Protein AF-0000000078383235 (afdb_homodimer)

Solvent-accessible surface area (backbone atoms only — not comparable to full-atom values): 15778 Å² total; per-residue (Å²): 135,81,78,75,77,73,76,74,73,77,72,76,74,71,71,74,70,80,70,78,75,49,71,69,57,40,52,54,52,49,51,51,23,52,52,34,38,50,56,54,60,65,48,41,69,78,81,46,96,59,43,93,60,42,46,73,47,75,56,93,61,32,39,39,34,34,52,26,92,58,64,24,41,35,36,39,30,56,28,62,71,74,56,28,39,36,38,38,36,68,84,77,43,73,48,56,23,37,77,52,95,90,34,45,28,22,78,89,79,63,54,34,55,42,58,51,50,30,59,53,50,23,62,76,67,70,36,87,81,58,66,39,76,85,30,84,135,79,79,75,77,74,75,74,73,77,72,77,74,70,69,74,70,80,68,77,76,49,69,69,58,42,51,54,52,49,52,52,23,53,51,34,38,50,56,53,59,65,47,41,70,77,78,45,94,59,43,93,58,41,47,72,48,76,56,95,61,33,38,38,36,34,53,24,92,58,63,22,43,37,38,39,31,56,29,62,70,76,55,29,38,37,37,37,35,70,84,78,44,75,48,55,23,38,78,54,96,91,35,46,29,21,78,89,79,62,53,33,55,43,57,51,50,30,58,53,49,22,62,74,67,71,36,86,79,58,69,40,75,86,29,85

Structure (mmCIF, N/CA/C/O backbone):
data_AF-0000000078383235-model_v1
#
loop_
_entity.id
_entity.type
_entity.pdbx_description
1 polymer ferroxidase
#
loop_
_atom_site.group_PDB
_atom_site.id
_atom_site.type_symbol
_atom_site.label_atom_id
_atom_site.label_alt_id
_atom_site.label_comp_id
_atom_site.label_asym_id
_atom_site.label_entity_id
_atom_site.label_seq_id
_atom_site.pdbx_PDB_ins_code
_atom_site.Cartn_x
_atom_site.Cartn_y
_atom_site.Cartn_z
_atom_site.occupancy
_atom_site.B_iso_or_equiv
_atom_site.auth_seq_id
_atom_site.auth_comp_id
_atom_site.auth_asym_id
_atom_site.auth_atom_id
_atom_site.pdbx_PDB_model_num
ATOM 1 N N . LEU A 1 1 ? -58.406 -6.344 -45.156 1 25.88 1 LEU A N 1
ATOM 2 C CA . LEU A 1 1 ? -57.25 -7.18 -44.844 1 25.88 1 LEU A CA 1
ATOM 3 C C . LEU A 1 1 ? -56.219 -6.41 -44.031 1 25.88 1 LEU A C 1
ATOM 5 O O . LEU A 1 1 ? -55.562 -5.5 -44.531 1 25.88 1 LEU A O 1
ATOM 9 N N . VAL A 1 2 ? -56.688 -5.941 -42.812 1 26.56 2 VAL A N 1
ATOM 10 C CA . VAL A 1 2 ? -56.062 -5.016 -41.906 1 26.56 2 VAL A CA 1
ATOM 11 C C . VAL A 1 2 ? -54.781 -5.641 -41.344 1 26.56 2 VAL A C 1
ATOM 13 O O . VAL A 1 2 ? -54.781 -6.742 -40.781 1 26.56 2 VAL A O 1
ATOM 16 N N . ILE A 1 3 ? -53.656 -5.328 -42 1 26.31 3 ILE A N 1
ATOM 17 C CA . ILE A 1 3 ? -52.344 -5.828 -41.656 1 26.31 3 ILE A CA 1
ATOM 18 C C . ILE A 1 3 ? -52 -5.48 -40.219 1 26.31 3 ILE A C 1
ATOM 20 O O . ILE A 1 3 ? -52.031 -4.309 -39.844 1 26.31 3 ILE A O 1
ATOM 24 N N . GLU A 1 4 ? -52.406 -6.328 -39.219 1 27.95 4 GLU A N 1
ATOM 25 C CA . GLU A 1 4 ? -52.062 -6.168 -37.812 1 27.95 4 GLU A CA 1
ATOM 26 C C . GLU A 1 4 ? -50.562 -6.113 -37.594 1 27.95 4 GLU A C 1
ATOM 28 O O . GLU A 1 4 ? -49.844 -7.051 -37.969 1 27.95 4 GLU A O 1
ATOM 33 N N . ILE A 1 5 ? -50 -4.938 -37.812 1 30.17 5 ILE A N 1
ATOM 34 C CA . ILE A 1 5 ? -48.594 -4.734 -37.5 1 30.17 5 ILE A CA 1
ATOM 35 C C . ILE A 1 5 ? -48.312 -5.172 -36.062 1 30.17 5 ILE A C 1
ATOM 37 O O . ILE A 1 5 ? -48.875 -4.613 -35.125 1 30.17 5 ILE A O 1
ATOM 41 N N . SER A 1 6 ? -48.188 -6.523 -35.781 1 34.22 6 SER A N 1
ATOM 42 C CA . SER A 1 6 ? -47.812 -6.988 -34.469 1 34.22 6 SER A CA 1
ATOM 43 C C . SER A 1 6 ? -46.5 -6.359 -34 1 34.22 6 SER A C 1
ATOM 45 O O . SER A 1 6 ? -45.5 -6.441 -34.719 1 34.22 6 SER A O 1
ATOM 47 N N . PHE A 1 7 ? -46.562 -5.191 -33.344 1 30.53 7 PHE A N 1
ATOM 48 C CA . PHE A 1 7 ? -45.438 -4.613 -32.656 1 30.53 7 PHE A CA 1
ATOM 49 C C . PHE A 1 7 ? -44.688 -5.672 -31.844 1 30.53 7 PHE A C 1
ATOM 51 O O . PHE A 1 7 ? -45.281 -6.309 -30.969 1 30.53 7 PHE A O 1
ATOM 58 N N . ILE A 1 8 ? -43.781 -6.395 -32.438 1 32.91 8 ILE A N 1
ATOM 59 C CA . ILE A 1 8 ? -42.844 -7.254 -31.734 1 32.91 8 ILE A CA 1
ATOM 60 C C . ILE A 1 8 ? -42.344 -6.543 -30.484 1 32.91 8 ILE A C 1
ATOM 62 O O . ILE A 1 8 ? -41.875 -5.406 -30.562 1 32.91 8 ILE A O 1
ATOM 66 N N . GLY A 1 9 ? -42.938 -6.828 -29.391 1 30.28 9 GLY A N 1
ATOM 67 C CA . GLY A 1 9 ? -42.562 -6.434 -28.031 1 30.28 9 GLY A CA 1
ATOM 68 C C . GLY A 1 9 ? -41.062 -6.387 -27.828 1 30.28 9 GLY A C 1
ATOM 69 O O . GLY A 1 9 ? -40.344 -7.332 -28.172 1 30.28 9 GLY A O 1
ATOM 70 N N . PHE A 1 10 ? -40.469 -5.18 -27.859 1 30.55 10 PHE A N 1
ATOM 71 C CA . PHE A 1 10 ? -39.094 -4.887 -27.422 1 30.55 10 PHE A CA 1
ATOM 72 C C . PHE A 1 10 ? -38.75 -5.672 -26.172 1 30.55 10 PHE A C 1
ATOM 74 O O . PHE A 1 10 ? -39.5 -5.617 -25.172 1 30.55 10 PHE A O 1
ATOM 81 N N . GLY A 1 11 ? -38.25 -6.887 -26.328 1 30.17 11 GLY A N 1
ATOM 82 C CA . GLY A 1 11 ? -37.656 -7.641 -25.234 1 30.17 11 GLY A CA 1
ATOM 83 C C . GLY A 1 11 ? -36.906 -6.766 -24.25 1 30.17 11 GLY A C 1
ATOM 84 O O . GLY A 1 11 ? -36.25 -5.789 -24.641 1 30.17 11 GLY A O 1
ATOM 85 N N . SER A 1 12 ? -37.469 -6.633 -23.062 1 32.5 12 SER A N 1
ATOM 86 C CA . SER A 1 12 ? -36.906 -6.004 -21.859 1 32.5 12 SER A CA 1
ATOM 87 C C . SER A 1 12 ? -35.438 -6.332 -21.688 1 32.5 12 SER A C 1
ATOM 89 O O . SER A 1 12 ? -35.062 -7.504 -21.688 1 32.5 12 SER A O 1
ATOM 91 N N . ASN A 1 13 ? -34.625 -5.664 -22.422 1 34.72 13 ASN A N 1
ATOM 92 C CA . ASN A 1 13 ? -33.219 -5.656 -22 1 34.72 13 ASN A CA 1
ATOM 93 C C . ASN A 1 13 ? -33.094 -5.562 -20.484 1 34.72 13 ASN A C 1
ATOM 95 O O . ASN A 1 13 ? -33.469 -4.551 -19.891 1 34.72 13 ASN A O 1
ATOM 99 N N . SER A 1 14 ? -33.531 -6.594 -19.75 1 34.34 14 SER A N 1
ATOM 100 C CA . SER A 1 14 ? -33.156 -6.629 -18.328 1 34.34 14 SER A CA 1
ATOM 101 C C . SER A 1 14 ? -31.734 -6.125 -18.109 1 34.34 14 SER A C 1
ATOM 103 O O . SER A 1 14 ? -30.797 -6.648 -18.688 1 34.34 14 SER A O 1
ATOM 105 N N . CYS A 1 15 ? -31.5 -4.883 -18.125 1 36.41 15 CYS A N 1
ATOM 106 C CA . CYS A 1 15 ? -30.25 -4.363 -17.578 1 36.41 15 CYS A CA 1
ATOM 107 C C . CYS A 1 15 ? -29.828 -5.172 -16.359 1 36.41 15 CYS A C 1
ATOM 109 O O . CYS A 1 15 ? -30.516 -5.207 -15.352 1 36.41 15 CYS A O 1
ATOM 111 N N . ALA A 1 16 ? -29.375 -6.387 -16.484 1 36.97 16 ALA A N 1
ATOM 112 C CA . ALA A 1 16 ? -28.719 -7.098 -15.383 1 36.97 16 ALA A CA 1
ATOM 113 C C . ALA A 1 16 ? -28.125 -6.117 -14.383 1 36.97 16 ALA A C 1
ATOM 115 O O . ALA A 1 16 ? -27.266 -5.309 -14.727 1 36.97 16 ALA A O 1
ATOM 116 N N . SER A 1 17 ? -28.781 -5.516 -13.547 1 40.09 17 SER A N 1
ATOM 117 C CA . SER A 1 17 ? -28.359 -4.699 -12.414 1 40.09 17 SER A CA 1
ATOM 118 C C . SER A 1 17 ? -27.062 -5.238 -11.797 1 40.09 17 SER A C 1
ATOM 120 O O . SER A 1 17 ? -27.047 -6.367 -11.297 1 40.09 17 SER A O 1
ATOM 122 N N . THR A 1 18 ? -25.906 -5.324 -12.383 1 48.25 18 THR A N 1
ATOM 123 C CA . THR A 1 18 ? -24.656 -5.645 -11.695 1 48.25 18 THR A CA 1
ATOM 124 C C . THR A 1 18 ? -24.719 -5.184 -10.242 1 48.25 18 THR A C 1
ATOM 126 O O . THR A 1 18 ? -24.734 -3.984 -9.961 1 48.25 18 THR A O 1
ATOM 129 N N . SER A 1 19 ? -25.578 -5.684 -9.492 1 54.91 19 SER A N 1
ATOM 130 C CA . SER A 1 19 ? -25.828 -5.449 -8.078 1 54.91 19 SER A CA 1
ATOM 131 C C . SER A 1 19 ? -24.516 -5.203 -7.328 1 54.91 19 SER A C 1
ATOM 133 O O . SER A 1 19 ? -23.562 -5.961 -7.477 1 54.91 19 SER A O 1
ATOM 135 N N . LEU A 1 20 ? -24.156 -3.977 -7.02 1 72.31 20 LEU A N 1
ATOM 136 C CA . LEU A 1 20 ? -23.062 -3.59 -6.133 1 72.31 20 LEU A CA 1
ATOM 137 C C . LEU A 1 20 ? -23.047 -4.449 -4.871 1 72.31 20 LEU A C 1
ATOM 139 O O . LEU A 1 20 ? -24.109 -4.664 -4.258 1 72.31 20 LEU A O 1
ATOM 143 N N . VAL A 1 21 ? -22.062 -5.328 -4.699 1 88 21 VAL A N 1
ATOM 144 C CA . VAL A 1 21 ? -21.844 -6.156 -3.518 1 88 21 VAL A CA 1
ATOM 145 C C . VAL A 1 21 ? -22.016 -5.312 -2.258 1 88 21 VAL A C 1
ATOM 147 O O . VAL A 1 21 ? -21.562 -4.164 -2.205 1 88 21 VAL A O 1
ATOM 150 N N . SER A 1 22 ? -22.766 -5.84 -1.306 1 94.25 22 SER A N 1
ATOM 151 C CA . SER A 1 22 ? -22.906 -5.145 -0.03 1 94.25 22 SER A CA 1
ATOM 152 C C . SER A 1 22 ? -21.562 -4.996 0.671 1 94.25 22 SER A C 1
ATOM 154 O O . SER A 1 22 ? -20.625 -5.738 0.385 1 94.25 22 SER A O 1
ATOM 156 N N . GLU A 1 23 ? -21.5 -4.008 1.562 1 95.12 23 GLU A N 1
ATOM 157 C CA . GLU A 1 23 ? -20.266 -3.822 2.328 1 95.12 23 GLU A CA 1
ATOM 158 C C . GLU A 1 23 ? -19.922 -5.074 3.127 1 95.12 23 GLU A C 1
ATOM 160 O O . GLU A 1 23 ? -18.75 -5.453 3.223 1 95.12 23 GLU A O 1
ATOM 165 N N . ALA A 1 24 ? -20.922 -5.688 3.74 1 95.38 24 ALA A N 1
ATOM 166 C CA . ALA A 1 24 ? -20.703 -6.887 4.543 1 95.38 24 ALA A CA 1
ATOM 167 C C . ALA A 1 24 ? -20.141 -8.023 3.688 1 95.38 24 ALA A C 1
ATOM 169 O O . ALA A 1 24 ? -19.203 -8.703 4.098 1 95.38 24 ALA A O 1
ATOM 170 N N . GLU A 1 25 ? -20.719 -8.25 2.578 1 96.5 25 GLU A N 1
ATOM 171 C CA . GLU A 1 25 ? -20.234 -9.281 1.666 1 96.5 25 GLU A CA 1
ATOM 172 C C . GLU A 1 25 ? -18.844 -8.961 1.163 1 96.5 25 GLU A C 1
ATOM 174 O O . GLU A 1 25 ? -17.969 -9.836 1.115 1 96.5 25 GLU A O 1
ATOM 179 N N . TYR A 1 26 ? -18.656 -7.723 0.784 1 97.75 26 TYR A N 1
ATOM 180 C CA . TYR A 1 26 ? -17.344 -7.266 0.374 1 97.75 26 TYR A CA 1
ATOM 181 C C . TYR A 1 26 ? -16.297 -7.57 1.448 1 97.75 26 TYR A C 1
ATOM 183 O O . TYR A 1 26 ? -15.25 -8.148 1.161 1 97.75 26 TYR A O 1
ATOM 191 N N . GLU A 1 27 ? -16.578 -7.156 2.619 1 97.44 27 GLU A N 1
ATOM 192 C CA . GLU A 1 27 ? -15.648 -7.34 3.725 1 97.44 27 GLU A CA 1
ATOM 193 C C . GLU A 1 27 ? -15.289 -8.812 3.908 1 97.44 27 GLU A C 1
ATOM 195 O O . GLU A 1 27 ? -14.117 -9.156 4.082 1 97.44 27 GLU A O 1
ATOM 200 N N . LYS A 1 28 ? -16.297 -9.617 3.881 1 98 28 LYS A N 1
ATOM 201 C CA . LYS A 1 28 ? -16.078 -11.055 4.039 1 98 28 LYS A CA 1
ATOM 202 C C . LYS A 1 28 ? -15.148 -11.594 2.949 1 98 28 LYS A C 1
ATOM 204 O O . LYS A 1 28 ? -14.156 -12.258 3.242 1 98 28 LYS A O 1
ATOM 209 N N . ARG A 1 29 ? -15.398 -11.281 1.703 1 98.25 29 ARG A N 1
ATOM 210 C CA . ARG A 1 29 ? -14.641 -11.789 0.565 1 98.25 29 ARG A CA 1
ATOM 211 C C . ARG A 1 29 ? -13.227 -11.203 0.548 1 98.25 29 ARG A C 1
ATOM 213 O O . ARG A 1 29 ? -12.266 -11.914 0.256 1 98.25 29 ARG A O 1
ATOM 220 N N . ALA A 1 30 ? -13.117 -9.93 0.833 1 98.56 30 ALA A N 1
ATOM 221 C CA . ALA A 1 30 ? -11.805 -9.289 0.873 1 98.56 30 ALA A CA 1
ATOM 222 C C . ALA A 1 30 ? -10.914 -9.922 1.935 1 98.56 30 ALA A C 1
ATOM 224 O O . ALA A 1 30 ? -9.758 -10.266 1.663 1 98.56 30 ALA A O 1
ATOM 225 N N . ASN A 1 31 ? -11.477 -10.117 3.127 1 98.5 31 ASN A N 1
ATOM 226 C CA . ASN A 1 31 ? -10.711 -10.719 4.211 1 98.5 31 ASN A CA 1
ATOM 227 C C . ASN A 1 31 ? -10.281 -12.148 3.873 1 98.5 31 ASN A C 1
ATOM 229 O O . ASN A 1 31 ? -9.141 -12.531 4.129 1 98.5 31 ASN A O 1
ATOM 233 N N . GLU A 1 32 ? -11.172 -12.844 3.334 1 98.69 32 GLU A N 1
ATOM 234 C CA . GLU A 1 32 ? -10.859 -14.219 2.936 1 98.69 32 GLU A CA 1
ATOM 235 C C . GLU A 1 32 ? -9.75 -14.242 1.89 1 98.69 32 GLU A C 1
ATOM 237 O O . GLU A 1 32 ? -8.805 -15.031 2.002 1 98.69 32 GLU A O 1
ATOM 242 N N . SER A 1 33 ? -9.852 -13.406 0.915 1 98.81 33 SER A N 1
ATOM 243 C CA . SER A 1 33 ? -8.867 -13.352 -0.164 1 98.81 33 SER A CA 1
ATOM 244 C C . SER A 1 33 ? -7.492 -12.953 0.36 1 98.81 33 SER A C 1
ATOM 246 O O . SER A 1 33 ? -6.492 -13.586 0.022 1 98.81 33 SER A O 1
ATOM 248 N N . LEU A 1 34 ? -7.449 -11.953 1.147 1 98.88 34 LEU A N 1
ATOM 249 C CA . LEU A 1 34 ? -6.176 -11.477 1.672 1 98.88 34 LEU A CA 1
ATOM 250 C C . LEU A 1 34 ? -5.535 -12.523 2.578 1 98.88 34 LEU A C 1
ATOM 252 O O . LEU A 1 34 ? -4.32 -12.727 2.539 1 98.88 34 LEU A O 1
ATOM 256 N N 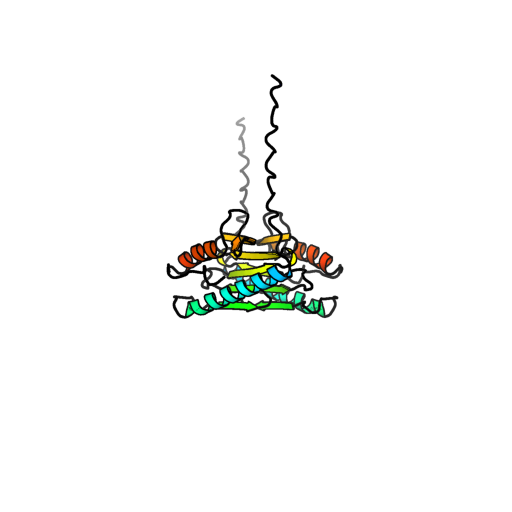. SER A 1 35 ? -6.359 -13.164 3.365 1 98.81 35 SER A N 1
ATOM 257 C CA . SER A 1 35 ? -5.852 -14.234 4.215 1 98.81 35 SER A CA 1
ATOM 258 C C . SER A 1 35 ? -5.262 -15.367 3.383 1 98.81 35 SER A C 1
ATOM 260 O O . SER A 1 35 ? -4.145 -15.828 3.646 1 98.81 35 SER A O 1
ATOM 262 N N . ASN A 1 36 ? -5.984 -15.75 2.396 1 98.88 36 ASN A N 1
ATOM 263 C CA . ASN A 1 36 ? -5.516 -16.828 1.521 1 98.88 36 ASN A CA 1
ATOM 264 C C . ASN A 1 36 ? -4.223 -16.438 0.805 1 98.88 36 ASN A C 1
ATOM 266 O O . ASN A 1 36 ? -3.289 -17.234 0.724 1 98.88 36 ASN A O 1
ATOM 270 N N . LEU A 1 37 ? -4.176 -15.266 0.312 1 98.94 37 LEU A N 1
ATOM 271 C CA . LEU A 1 37 ? -2.994 -14.758 -0.376 1 98.94 37 LEU A CA 1
ATOM 272 C C . LEU A 1 37 ? -1.784 -14.75 0.552 1 98.94 37 LEU A C 1
ATOM 274 O O . LEU A 1 37 ? -0.705 -15.211 0.174 1 98.94 37 LEU A O 1
ATOM 278 N N . SER A 1 38 ? -1.968 -14.227 1.736 1 98.88 38 SER A N 1
ATOM 279 C CA . SER A 1 38 ? -0.872 -14.141 2.695 1 98.88 38 SER A CA 1
ATOM 280 C C . SER A 1 38 ? -0.345 -15.531 3.053 1 98.88 38 SER A C 1
ATOM 282 O O . SER A 1 38 ? 0.868 -15.734 3.131 1 98.88 38 SER A O 1
ATOM 284 N N . GLU A 1 39 ? -1.22 -16.422 3.295 1 98.81 39 GLU A N 1
ATOM 285 C CA . GLU A 1 39 ? -0.835 -17.797 3.629 1 98.81 39 GLU A CA 1
ATOM 286 C C . GLU A 1 39 ? -0.037 -18.438 2.498 1 98.81 39 GLU A C 1
ATOM 288 O O . GLU A 1 39 ? 0.965 -19.109 2.742 1 98.81 39 GLU A O 1
ATOM 293 N N . TYR A 1 40 ? -0.49 -18.203 1.32 1 98.94 40 TYR A N 1
ATOM 294 C CA . TYR A 1 40 ? 0.21 -18.766 0.168 1 98.94 40 TYR A CA 1
ATOM 295 C C . TYR A 1 40 ? 1.609 -18.172 0.043 1 98.94 40 TYR A C 1
ATOM 297 O O . TYR A 1 40 ? 2.586 -18.906 -0.126 1 98.94 40 TYR A O 1
ATOM 305 N N . LEU A 1 41 ? 1.736 -16.906 0.12 1 98.88 41 LEU A N 1
ATOM 306 C CA . LEU A 1 41 ? 3.021 -16.219 0.036 1 98.88 41 LEU A CA 1
ATOM 307 C C . LEU A 1 41 ? 3.969 -16.703 1.129 1 98.88 41 LEU A C 1
ATOM 309 O O . LEU A 1 41 ? 5.172 -16.844 0.898 1 98.88 41 LEU A O 1
ATOM 313 N N . ASP A 1 42 ? 3.441 -17.016 2.246 1 98.62 42 ASP A N 1
ATOM 314 C CA . ASP A 1 42 ? 4.238 -17.453 3.385 1 98.62 42 ASP A CA 1
ATOM 315 C C . ASP A 1 42 ? 4.91 -18.797 3.094 1 98.62 42 ASP A C 1
ATOM 317 O O . ASP A 1 42 ? 5.867 -19.172 3.771 1 98.62 42 ASP A O 1
ATOM 321 N N . THR A 1 43 ? 4.406 -19.531 2.166 1 98.69 43 THR A N 1
ATOM 322 C CA . THR A 1 43 ? 4.973 -20.844 1.867 1 98.69 43 THR A CA 1
ATOM 323 C C . THR A 1 43 ? 6.176 -20.719 0.938 1 98.69 43 THR A C 1
ATOM 325 O O . THR A 1 43 ? 6.945 -21.672 0.779 1 98.69 43 THR A O 1
ATOM 328 N N . PHE A 1 44 ? 6.344 -19.594 0.315 1 98.69 44 PHE A N 1
ATOM 329 C CA . PHE A 1 44 ? 7.301 -19.438 -0.772 1 98.69 44 PHE A CA 1
ATOM 330 C C . PHE A 1 44 ? 8.703 -19.828 -0.324 1 98.69 44 PHE A C 1
ATOM 332 O O . PHE A 1 44 ? 9.383 -20.594 -0.999 1 98.69 44 PHE A O 1
ATOM 339 N N . PRO A 1 45 ? 9.188 -19.391 0.84 1 98.19 45 PRO A N 1
ATOM 340 C CA . PRO A 1 45 ? 10.555 -19.734 1.244 1 98.19 45 PRO A CA 1
ATOM 341 C C . PRO A 1 45 ? 10.773 -21.234 1.389 1 98.19 45 PRO A C 1
ATOM 343 O O . PRO A 1 45 ? 11.914 -21.703 1.411 1 98.19 45 PRO A O 1
ATOM 346 N N . GLU A 1 46 ? 9.742 -21.969 1.505 1 98.12 46 GLU A N 1
ATOM 347 C CA . GLU A 1 46 ? 9.836 -23.406 1.722 1 98.12 46 GLU A CA 1
ATOM 348 C C . GLU A 1 46 ? 10.156 -24.141 0.421 1 98.12 46 GLU A C 1
ATOM 350 O O . GLU A 1 46 ? 10.68 -25.266 0.442 1 98.12 46 GLU A O 1
ATOM 355 N N . TRP A 1 47 ? 9.82 -23.562 -0.718 1 98.19 47 TRP A N 1
ATOM 356 C CA . TRP A 1 47 ? 9.945 -24.359 -1.933 1 98.19 47 TRP A CA 1
ATOM 357 C C . TRP A 1 47 ? 10.445 -23.5 -3.094 1 98.19 47 TRP A C 1
ATOM 359 O O . TRP A 1 47 ? 10.578 -24 -4.219 1 98.19 47 TRP A O 1
ATOM 369 N N . LEU A 1 48 ? 10.727 -22.203 -2.926 1 98.06 48 LEU A N 1
ATOM 370 C CA . LEU A 1 48 ? 11.289 -21.312 -3.93 1 98.06 48 LEU A CA 1
ATOM 371 C C . LEU A 1 48 ? 12.602 -20.703 -3.441 1 98.06 48 LEU A C 1
ATOM 373 O O . LEU A 1 48 ? 12.859 -20.672 -2.238 1 98.06 48 LEU A O 1
ATOM 377 N N . PRO A 1 49 ? 13.438 -20.281 -4.387 1 95.94 49 PRO A N 1
ATOM 378 C CA . PRO A 1 49 ? 14.695 -19.625 -4.012 1 95.94 49 PRO A CA 1
ATOM 379 C C . PRO A 1 49 ? 14.492 -18.172 -3.584 1 95.94 49 PRO A C 1
ATOM 381 O O . PRO A 1 49 ? 14.891 -17.25 -4.301 1 95.94 49 PRO A O 1
ATOM 384 N N . CYS A 1 50 ? 13.953 -17.969 -2.449 1 96.62 50 CYS A N 1
ATOM 385 C CA . CYS A 1 50 ? 13.688 -16.625 -1.952 1 96.62 50 CYS A CA 1
ATOM 386 C C . CYS A 1 50 ? 14.953 -15.984 -1.396 1 96.62 50 CYS A C 1
ATOM 388 O O . CYS A 1 50 ? 15.82 -16.672 -0.861 1 96.62 50 CYS A O 1
ATOM 390 N N . ASP A 1 51 ? 14.977 -14.734 -1.604 1 95.19 51 ASP A N 1
ATOM 391 C CA . ASP A 1 51 ? 16.031 -13.953 -0.984 1 95.19 51 ASP A CA 1
ATOM 392 C C . ASP A 1 51 ? 15.953 -14.016 0.539 1 95.19 51 ASP A C 1
ATOM 394 O O . ASP A 1 51 ? 14.883 -14.281 1.095 1 95.19 51 ASP A O 1
ATOM 398 N N . ASN A 1 52 ? 17.125 -13.758 1.166 1 95.62 52 ASN A N 1
ATOM 399 C CA . ASN A 1 52 ? 17.156 -13.781 2.625 1 95.62 52 ASN A CA 1
ATOM 400 C C . ASN A 1 52 ? 16.25 -12.703 3.217 1 95.62 52 ASN A C 1
ATOM 402 O O . ASN A 1 52 ? 15.758 -12.844 4.34 1 95.62 52 ASN A O 1
ATOM 406 N N . GLU A 1 53 ? 15.938 -11.68 2.387 1 95.94 53 GLU A N 1
ATOM 407 C CA . GLU A 1 53 ? 15.141 -10.562 2.887 1 95.94 53 GLU A CA 1
ATOM 408 C C . GLU A 1 53 ? 13.664 -10.742 2.551 1 95.94 53 GLU A C 1
ATOM 410 O O . GLU A 1 53 ? 12.828 -9.922 2.941 1 95.94 53 GLU A O 1
ATOM 415 N N . PHE A 1 54 ? 13.414 -11.844 1.861 1 98.19 54 PHE A N 1
ATOM 416 C CA . PHE A 1 54 ? 12.008 -12.102 1.571 1 98.19 54 PHE A CA 1
ATOM 417 C C . PHE A 1 54 ? 11.195 -12.172 2.859 1 98.19 54 PHE A C 1
ATOM 419 O O . PHE A 1 54 ? 11.586 -12.867 3.805 1 98.19 54 PHE A O 1
ATOM 426 N N . ASP A 1 55 ? 10.125 -11.422 2.9 1 98.19 55 ASP A N 1
ATOM 427 C CA . ASP A 1 55 ? 9.289 -11.383 4.098 1 98.19 55 ASP A CA 1
ATOM 428 C C . ASP A 1 55 ? 7.871 -10.938 3.76 1 98.19 55 ASP A C 1
ATOM 430 O O . ASP A 1 55 ? 7.672 -10.047 2.93 1 98.19 55 ASP A O 1
ATOM 434 N N . VAL A 1 56 ? 6.922 -11.633 4.352 1 98.56 56 VAL A N 1
ATOM 435 C CA . VAL A 1 56 ? 5.512 -11.32 4.148 1 98.56 56 VAL A CA 1
ATOM 436 C C . VAL A 1 56 ? 4.852 -11 5.488 1 98.56 56 VAL A C 1
ATOM 438 O O . VAL A 1 56 ? 5.102 -11.68 6.488 1 98.56 56 VAL A O 1
ATOM 441 N N . SER A 1 57 ? 4.07 -9.953 5.516 1 98.31 57 SER A N 1
ATOM 442 C CA . SER A 1 57 ? 3.27 -9.617 6.691 1 98.31 57 SER A CA 1
ATOM 443 C C . SER A 1 57 ? 1.826 -9.305 6.305 1 98.31 57 SER A C 1
ATOM 445 O O . SER A 1 57 ? 1.567 -8.773 5.223 1 98.31 57 SER A O 1
ATOM 447 N N . TYR A 1 58 ? 0.934 -9.797 7.152 1 98.5 58 TYR A N 1
ATOM 448 C CA . TYR A 1 58 ? -0.48 -9.477 7 1 98.5 58 TYR A CA 1
ATOM 449 C C . TYR A 1 58 ? -1.062 -8.945 8.305 1 98.5 58 TYR A C 1
ATOM 451 O O . TYR A 1 58 ? -1.11 -9.656 9.305 1 98.5 58 TYR A O 1
ATOM 459 N N . SER A 1 59 ? -1.438 -7.727 8.297 1 97.06 59 SER A N 1
ATOM 460 C CA . SER A 1 59 ? -2.07 -7.078 9.438 1 97.06 59 SER A CA 1
ATOM 461 C C . SER A 1 59 ? -2.918 -5.887 9 1 97.06 59 SER A C 1
ATOM 463 O O . SER A 1 59 ? -2.645 -5.27 7.969 1 97.06 59 SER A O 1
ATOM 465 N N . MET A 1 60 ? -4.059 -5.629 9.625 1 93.31 60 MET A N 1
ATOM 466 C CA . MET A 1 60 ? -4.891 -4.449 9.414 1 93.31 60 MET A CA 1
ATOM 467 C C . MET A 1 60 ? -5.461 -4.43 8 1 93.31 60 MET A C 1
ATOM 469 O O . MET A 1 60 ? -5.586 -3.365 7.395 1 93.31 60 MET A O 1
ATOM 473 N N . GLY A 1 61 ? -5.625 -5.602 7.457 1 97.12 61 GLY A N 1
ATOM 474 C CA . GLY A 1 61 ? -6.176 -5.676 6.113 1 97.12 61 GLY A CA 1
ATOM 475 C C . GLY A 1 61 ? -5.16 -5.355 5.031 1 97.12 61 GLY A C 1
ATOM 476 O O . GLY A 1 61 ? -5.531 -5.02 3.906 1 97.12 61 GLY A O 1
ATOM 477 N N . VAL A 1 62 ? -3.912 -5.402 5.344 1 98.75 62 VAL A N 1
ATOM 478 C CA . VAL A 1 62 ? -2.844 -5.055 4.414 1 98.75 62 VAL A CA 1
ATOM 479 C C . VAL A 1 62 ? -1.818 -6.184 4.359 1 98.75 62 VAL A C 1
ATOM 481 O O . VAL A 1 62 ? -1.308 -6.617 5.395 1 98.75 62 VAL A O 1
ATOM 484 N N . ILE A 1 63 ? -1.554 -6.691 3.141 1 98.94 63 ILE A N 1
ATOM 485 C CA . ILE A 1 63 ? -0.429 -7.59 2.904 1 98.94 63 ILE A CA 1
ATOM 486 C C . ILE A 1 63 ? 0.777 -6.789 2.416 1 98.94 63 ILE A C 1
ATOM 488 O O . ILE A 1 63 ? 0.651 -5.941 1.529 1 98.94 63 ILE A O 1
ATOM 492 N N . THR A 1 64 ? 1.882 -6.961 3.051 1 98.88 64 THR A N 1
ATOM 493 C CA . THR A 1 64 ? 3.164 -6.457 2.574 1 98.88 64 THR A CA 1
ATOM 494 C C . THR A 1 64 ? 4.121 -7.605 2.271 1 98.88 64 THR A C 1
ATOM 496 O O . THR A 1 64 ? 4.332 -8.484 3.113 1 98.88 64 THR A O 1
ATOM 499 N N . ALA A 1 65 ? 4.648 -7.621 1.065 1 98.81 65 ALA A N 1
ATOM 500 C CA . ALA A 1 65 ? 5.633 -8.633 0.686 1 98.81 65 ALA A CA 1
ATOM 501 C C . ALA A 1 65 ? 6.914 -7.984 0.165 1 98.81 65 ALA A C 1
ATOM 503 O O . ALA A 1 65 ? 6.918 -7.387 -0.914 1 98.81 65 ALA A O 1
ATOM 504 N N . ASN A 1 66 ? 7.945 -8.039 0.972 1 98.56 66 ASN A N 1
ATOM 505 C CA . ASN A 1 66 ? 9.281 -7.684 0.507 1 98.56 66 ASN A CA 1
ATOM 506 C C . ASN A 1 66 ? 9.938 -8.828 -0.261 1 98.56 66 ASN A C 1
ATOM 508 O O . ASN A 1 66 ? 10.211 -9.891 0.31 1 98.56 66 ASN A O 1
ATOM 512 N N . ILE A 1 67 ? 10.203 -8.617 -1.528 1 98.12 67 ILE A N 1
ATOM 513 C CA . ILE A 1 67 ? 10.727 -9.672 -2.387 1 98.12 67 ILE A CA 1
ATOM 514 C C . ILE A 1 67 ? 12.227 -9.82 -2.154 1 98.12 67 ILE A C 1
ATOM 516 O O . ILE A 1 67 ? 12.797 -10.891 -2.383 1 98.12 67 ILE A O 1
ATOM 520 N N . GLY A 1 68 ? 12.883 -8.773 -1.715 1 96 68 GLY A N 1
ATOM 521 C CA . GLY A 1 68 ? 14.305 -8.797 -1.416 1 96 68 GLY A CA 1
ATOM 522 C C . GLY A 1 68 ? 15.172 -8.367 -2.586 1 96 68 GLY A C 1
ATOM 523 O O . GLY A 1 68 ? 14.68 -8.211 -3.705 1 96 68 GLY A O 1
ATOM 524 N N . HIS A 1 69 ? 16.438 -8.039 -2.229 1 91.19 69 HIS A N 1
ATOM 525 C CA . HIS A 1 69 ? 17.484 -7.703 -3.188 1 91.19 69 HIS A CA 1
ATOM 526 C C . HIS A 1 69 ? 17.062 -6.535 -4.074 1 91.19 69 HIS A C 1
ATOM 528 O O . HIS A 1 69 ? 17.281 -6.559 -5.285 1 91.19 69 HIS A O 1
ATOM 534 N N . GLY A 1 70 ? 16.359 -5.652 -3.492 1 91.44 70 GLY A N 1
ATOM 535 C CA . GLY A 1 70 ? 16.031 -4.441 -4.227 1 91.44 70 GLY A CA 1
ATOM 536 C C . GLY A 1 70 ? 14.953 -4.652 -5.27 1 91.44 70 GLY A C 1
ATOM 537 O O . GLY A 1 70 ? 14.734 -3.793 -6.125 1 91.44 70 GLY A O 1
ATOM 538 N N . LYS A 1 71 ? 14.258 -5.789 -5.199 1 96.25 71 LYS A N 1
ATOM 539 C CA . LYS A 1 71 ? 13.227 -6.098 -6.188 1 96.25 71 LYS A CA 1
ATOM 540 C C . LYS A 1 71 ? 11.914 -5.395 -5.848 1 96.25 71 LYS A C 1
ATOM 542 O O . LYS A 1 71 ? 11 -5.355 -6.668 1 96.25 71 LYS A O 1
ATOM 547 N N . GLY A 1 72 ? 11.875 -4.891 -4.707 1 97.44 72 GLY A N 1
ATOM 548 C CA . GLY A 1 72 ? 10.742 -4.043 -4.367 1 97.44 72 GLY A CA 1
ATOM 549 C C . GLY A 1 72 ? 9.781 -4.691 -3.391 1 97.44 72 GLY A C 1
ATOM 550 O O . GLY A 1 72 ? 10.062 -5.77 -2.863 1 97.44 72 GLY A O 1
ATOM 551 N N . ILE A 1 73 ? 8.75 -3.895 -3.037 1 98.75 73 ILE A N 1
ATOM 552 C CA . ILE A 1 73 ? 7.742 -4.301 -2.059 1 98.75 73 ILE A CA 1
ATOM 553 C C . ILE A 1 73 ? 6.363 -4.316 -2.711 1 98.75 73 ILE A C 1
ATOM 555 O O . ILE A 1 73 ? 5.961 -3.346 -3.355 1 98.75 73 ILE A O 1
ATOM 559 N N . TYR A 1 74 ? 5.703 -5.5 -2.656 1 98.88 74 TYR A N 1
ATOM 560 C CA . TYR A 1 74 ? 4.289 -5.582 -3.004 1 98.88 74 TYR A CA 1
ATOM 561 C C . TYR A 1 74 ? 3.414 -5.203 -1.815 1 98.88 74 TYR A C 1
ATOM 563 O O . TYR A 1 74 ? 3.695 -5.594 -0.68 1 98.88 74 TYR A O 1
ATOM 571 N N . VAL A 1 75 ? 2.381 -4.422 -2.094 1 98.94 75 VAL A N 1
ATOM 572 C CA . VAL A 1 75 ? 1.349 -4.152 -1.099 1 98.94 75 VAL A CA 1
ATOM 573 C C . VAL A 1 75 ? -0.024 -4.492 -1.674 1 98.94 75 VAL A C 1
ATOM 575 O O . VAL A 1 75 ? -0.328 -4.148 -2.818 1 98.94 75 VAL A O 1
ATOM 578 N N . ILE A 1 76 ? -0.819 -5.25 -1.003 1 98.94 76 ILE A N 1
ATOM 579 C CA . ILE A 1 76 ? -2.211 -5.547 -1.318 1 98.94 76 ILE A CA 1
ATOM 580 C C . ILE A 1 76 ? -3.092 -5.246 -0.107 1 98.94 76 ILE A C 1
ATOM 582 O O . ILE A 1 76 ? -2.822 -5.727 0.998 1 98.94 76 ILE A O 1
ATOM 586 N N . ASN A 1 77 ? -4.109 -4.449 -0.309 1 98.88 77 ASN A N 1
ATOM 587 C CA . ASN A 1 77 ? -4.887 -4.066 0.865 1 98.88 77 ASN A CA 1
ATOM 588 C C . ASN A 1 77 ? -6.355 -3.842 0.517 1 98.88 77 ASN A C 1
ATOM 590 O O . ASN A 1 77 ? -6.691 -3.602 -0.644 1 98.88 77 ASN A O 1
ATOM 594 N N . LYS A 1 78 ? -7.156 -4.059 1.479 1 98.5 78 LYS A N 1
ATOM 595 C CA . LYS A 1 78 ? -8.57 -3.744 1.285 1 98.5 78 LYS A CA 1
ATOM 596 C C . LYS A 1 78 ? -8.828 -2.248 1.437 1 98.5 78 LYS A C 1
ATOM 598 O O . LYS A 1 78 ? -8.211 -1.59 2.277 1 98.5 78 LYS A O 1
ATOM 603 N N . GLN A 1 79 ? -9.719 -1.736 0.6 1 98.12 79 GLN A N 1
ATOM 604 C CA . GLN A 1 79 ? -10.203 -0.364 0.687 1 98.12 79 GLN A CA 1
ATOM 605 C C . GLN A 1 79 ? -11.727 -0.328 0.78 1 98.12 79 GLN A C 1
ATOM 607 O O . GLN A 1 79 ? -12.414 -0.207 -0.236 1 98.12 79 GLN A O 1
ATOM 612 N N . THR A 1 80 ? -12.188 -0.328 1.999 1 97.31 80 THR A N 1
ATOM 613 C CA . THR A 1 80 ? -13.602 -0.504 2.309 1 97.31 80 THR A CA 1
ATOM 614 C C . THR A 1 80 ? -14.43 0.626 1.707 1 97.31 80 THR A C 1
ATOM 616 O O . THR A 1 80 ? -15.5 0.387 1.147 1 97.31 80 THR A O 1
ATOM 619 N N . PRO A 1 81 ? -14.023 1.903 1.753 1 96.62 81 PRO A N 1
ATOM 620 C CA . PRO A 1 81 ? -14.891 2.959 1.226 1 96.62 81 PRO A CA 1
ATOM 621 C C . PRO A 1 81 ? -15.273 2.734 -0.235 1 96.62 81 PRO A C 1
ATOM 623 O O . PRO A 1 81 ? -16.359 3.127 -0.659 1 96.62 81 PRO A O 1
ATOM 626 N N . ASN A 1 82 ? -14.352 2.076 -0.963 1 96 82 ASN A N 1
ATOM 627 C CA . ASN A 1 82 ? -14.594 1.845 -2.383 1 96 82 ASN A CA 1
ATOM 628 C C . ASN A 1 82 ? -14.977 0.393 -2.658 1 96 82 ASN A C 1
ATOM 630 O O . ASN A 1 82 ? -15.203 0.013 -3.809 1 96 82 ASN A O 1
ATOM 634 N N . ARG A 1 83 ? -15 -0.361 -1.599 1 97.44 83 ARG A N 1
ATOM 635 C CA . ARG A 1 83 ? -15.227 -1.799 -1.7 1 97.44 83 ARG A CA 1
ATOM 636 C C . ARG A 1 83 ? -14.289 -2.432 -2.723 1 97.44 83 ARG A C 1
ATOM 638 O O . ARG A 1 83 ? -14.727 -3.205 -3.578 1 97.44 83 ARG A O 1
ATOM 645 N N . GLN A 1 84 ? -13.055 -2.117 -2.617 1 98.5 84 GLN A N 1
ATOM 646 C CA . GLN A 1 84 ? -12.039 -2.582 -3.559 1 98.5 84 GLN A CA 1
ATOM 647 C C . GLN A 1 84 ? -10.844 -3.188 -2.826 1 98.5 84 GLN A C 1
ATOM 649 O O . GLN A 1 84 ? -10.672 -2.973 -1.625 1 98.5 84 GLN A O 1
ATOM 654 N N . ILE A 1 85 ? -10.086 -3.955 -3.607 1 98.88 85 ILE A N 1
ATOM 655 C CA . ILE A 1 85 ? -8.719 -4.324 -3.246 1 98.88 85 ILE A CA 1
ATOM 656 C C . ILE A 1 85 ? -7.73 -3.545 -4.109 1 98.88 85 ILE A C 1
ATOM 658 O O . ILE A 1 85 ? -7.934 -3.395 -5.316 1 98.88 85 ILE A O 1
ATOM 662 N N . TRP A 1 86 ? -6.766 -3.01 -3.42 1 98.94 86 TRP A N 1
ATOM 663 C CA . TRP A 1 86 ? -5.738 -2.252 -4.121 1 98.94 86 TRP A CA 1
ATOM 664 C C . TRP A 1 86 ? -4.41 -3.008 -4.125 1 98.94 86 TRP A C 1
ATOM 666 O O . TRP A 1 86 ? -4.105 -3.742 -3.184 1 98.94 86 TRP A O 1
ATOM 676 N N . LEU A 1 87 ? -3.738 -2.883 -5.199 1 98.94 87 LEU A N 1
ATOM 677 C CA . LEU A 1 87 ? -2.42 -3.482 -5.371 1 98.94 87 LEU A CA 1
ATOM 678 C C . LEU A 1 87 ? -1.381 -2.422 -5.719 1 98.94 87 LEU A C 1
ATOM 680 O O . LEU A 1 87 ? -1.641 -1.538 -6.539 1 98.94 87 LEU A O 1
ATOM 684 N N . SER A 1 88 ? -0.28 -2.492 -5.008 1 98.75 88 SER A N 1
ATOM 685 C CA . SER A 1 88 ? 0.936 -1.816 -5.445 1 98.75 88 SER A CA 1
ATOM 686 C C . SER A 1 88 ? 2.008 -2.818 -5.859 1 98.75 88 SER A C 1
ATOM 688 O O . SER A 1 88 ? 2.535 -3.553 -5.02 1 98.75 88 SER A O 1
ATOM 690 N N . SER A 1 89 ? 2.289 -2.84 -7.113 1 98.88 89 SER A N 1
ATOM 691 C CA . SER A 1 89 ? 3.277 -3.746 -7.691 1 98.88 89 SER A CA 1
ATOM 692 C C . SER A 1 89 ? 4.516 -2.988 -8.156 1 98.88 89 SER A C 1
ATOM 694 O O . SER A 1 89 ? 4.414 -2.01 -8.898 1 98.88 89 SER A O 1
ATOM 696 N N . PRO A 1 90 ? 5.672 -3.475 -7.73 1 98.44 90 PRO A N 1
ATOM 697 C CA . PRO A 1 90 ? 6.879 -2.816 -8.234 1 98.44 90 PRO A CA 1
ATOM 698 C C . PRO A 1 90 ? 7.07 -3.014 -9.742 1 98.44 90 PRO A C 1
ATOM 700 O O . PRO A 1 90 ? 7.871 -2.309 -10.359 1 98.44 90 PRO A O 1
ATOM 703 N N . LEU A 1 91 ? 6.367 -3.957 -10.328 1 98.44 91 LEU A N 1
ATOM 704 C CA . LEU A 1 91 ? 6.57 -4.273 -11.734 1 98.44 91 LEU A CA 1
ATOM 705 C C . LEU A 1 91 ? 5.559 -3.543 -12.609 1 98.44 91 LEU A C 1
ATOM 707 O O . LEU A 1 91 ? 5.902 -3.045 -13.688 1 98.44 91 LEU A O 1
ATOM 711 N N . SER A 1 92 ? 4.301 -3.436 -12.156 1 98.25 92 SER A N 1
ATOM 712 C CA . SER A 1 92 ? 3.301 -2.918 -13.078 1 98.25 92 SER A CA 1
ATOM 713 C C . SER A 1 92 ? 2.557 -1.728 -12.484 1 98.25 92 SER A C 1
ATOM 715 O O . SER A 1 92 ? 1.662 -1.165 -13.117 1 98.25 92 SER A O 1
ATOM 717 N N . GLY A 1 93 ? 2.947 -1.34 -11.273 1 98.06 93 GLY A N 1
ATOM 718 C CA . GLY A 1 93 ? 2.367 -0.14 -10.688 1 98.06 93 GLY A CA 1
ATOM 719 C C . GLY A 1 93 ? 1.064 -0.402 -9.961 1 98.06 93 GLY A C 1
ATOM 720 O O . GLY A 1 93 ? 0.704 -1.556 -9.719 1 98.06 93 GLY A O 1
ATOM 721 N N . PRO A 1 94 ? 0.406 0.697 -9.578 1 98.5 94 PRO A N 1
ATOM 722 C CA . PRO A 1 94 ? -0.822 0.569 -8.789 1 98.5 94 PRO A CA 1
ATOM 723 C C . PRO A 1 94 ? -2.016 0.119 -9.633 1 98.5 94 PRO A C 1
ATOM 725 O O . PRO A 1 94 ? -2.127 0.489 -10.805 1 98.5 94 PRO A O 1
ATOM 728 N N . LYS A 1 95 ? -2.859 -0.721 -8.992 1 98.69 95 LYS A N 1
ATOM 729 C CA . LYS A 1 95 ? -4.117 -1.168 -9.586 1 98.69 95 LYS A CA 1
ATOM 730 C C . LYS A 1 95 ? -5.191 -1.354 -8.523 1 98.69 95 LYS A C 1
ATOM 732 O O . LYS A 1 95 ? -4.883 -1.494 -7.336 1 98.69 95 LYS A O 1
ATOM 737 N N . ARG A 1 96 ? -6.398 -1.255 -8.992 1 98.75 96 ARG A N 1
ATOM 738 C CA . ARG A 1 96 ? -7.535 -1.481 -8.102 1 98.75 96 ARG A CA 1
ATOM 739 C C . ARG A 1 96 ? -8.484 -2.52 -8.688 1 98.75 96 ARG A C 1
ATOM 741 O O . ARG A 1 96 ? -8.727 -2.535 -9.898 1 98.75 96 ARG A O 1
ATOM 748 N N . TYR A 1 97 ? -9.062 -3.307 -7.785 1 98.75 97 TYR A N 1
ATOM 749 C CA . TYR A 1 97 ? -9.844 -4.465 -8.211 1 98.75 97 TYR A CA 1
ATOM 750 C C . TYR A 1 97 ? -11.227 -4.453 -7.578 1 98.75 97 TYR A C 1
ATOM 752 O O . TYR A 1 97 ? -11.359 -4.266 -6.363 1 98.75 97 TYR A O 1
ATOM 760 N N . ASP A 1 98 ? -12.211 -4.738 -8.43 1 98.44 98 ASP A N 1
ATOM 761 C CA . ASP A 1 98 ? -13.586 -4.914 -7.984 1 98.44 98 ASP A CA 1
ATOM 762 C C . ASP A 1 98 ? -13.961 -6.391 -7.934 1 98.44 98 ASP A C 1
ATOM 764 O O . ASP A 1 98 ? -13.461 -7.191 -8.727 1 98.44 98 ASP A O 1
ATOM 768 N N . LEU A 1 99 ? -14.812 -6.664 -6.922 1 98.06 99 LEU A N 1
ATOM 769 C CA . LEU A 1 99 ? -15.336 -8.023 -6.863 1 98.06 99 LEU A CA 1
ATOM 770 C C . LEU A 1 99 ? -16.422 -8.234 -7.91 1 98.06 99 LEU A C 1
ATOM 772 O O . LEU A 1 99 ? -17.5 -7.629 -7.824 1 98.06 99 LEU A O 1
ATOM 776 N N . VAL A 1 100 ? -16.156 -9.031 -8.922 1 96.25 100 VAL A N 1
ATOM 777 C CA . VAL A 1 100 ? -17.078 -9.336 -10.008 1 96.25 100 VAL A CA 1
ATOM 778 C C . VAL A 1 100 ? -17.219 -10.852 -10.156 1 96.25 100 VAL A C 1
ATOM 780 O O . VAL A 1 100 ? -16.25 -11.531 -10.5 1 96.25 100 VAL A O 1
ATOM 783 N N . ASP A 1 101 ? -18.391 -11.383 -9.836 1 93.75 101 ASP A N 1
ATOM 784 C CA . ASP A 1 101 ? -18.672 -12.805 -9.969 1 93.75 101 ASP A CA 1
ATOM 785 C C . ASP A 1 101 ? -17.625 -13.641 -9.211 1 93.75 101 ASP A C 1
ATOM 787 O O . ASP A 1 101 ? -17.062 -14.586 -9.766 1 93.75 101 ASP A O 1
ATOM 791 N N . GLY A 1 102 ? -17.266 -13.18 -8.102 1 94.81 102 GLY A N 1
ATOM 792 C CA . GLY A 1 102 ? -16.422 -13.953 -7.203 1 94.81 102 GLY A CA 1
ATOM 793 C C . GLY A 1 102 ? -14.938 -13.773 -7.488 1 94.81 102 GLY A C 1
ATOM 794 O O . GLY A 1 102 ? -14.102 -14.43 -6.863 1 94.81 102 GLY A O 1
ATOM 795 N N . LYS A 1 103 ? -14.656 -12.906 -8.438 1 97.5 103 LYS A N 1
ATOM 796 C CA . LYS A 1 103 ? -13.258 -12.648 -8.789 1 97.5 103 LYS A CA 1
ATOM 797 C C . LYS A 1 103 ? -12.914 -11.172 -8.625 1 97.5 103 LYS A C 1
ATOM 799 O O . LYS A 1 103 ? -13.781 -10.312 -8.734 1 97.5 103 LYS A O 1
ATOM 804 N N . TRP A 1 104 ? -11.68 -10.953 -8.266 1 98.69 104 TRP A N 1
ATOM 805 C CA . TRP A 1 104 ? -11.18 -9.586 -8.219 1 98.69 104 TRP A CA 1
ATOM 806 C C . TRP A 1 104 ? -10.688 -9.133 -9.586 1 98.69 104 TRP A C 1
ATOM 808 O O . TRP A 1 104 ? -9.648 -9.602 -10.062 1 98.69 104 TRP A O 1
ATOM 818 N N . ILE A 1 105 ? -11.43 -8.133 -10.164 1 98.75 105 ILE A N 1
ATOM 819 C CA . ILE A 1 105 ? -11.188 -7.773 -11.555 1 98.75 105 ILE A CA 1
ATOM 820 C C . ILE A 1 105 ? -10.75 -6.316 -11.656 1 98.75 105 ILE A C 1
ATOM 822 O O . ILE A 1 105 ? -11.359 -5.438 -11.031 1 98.75 105 ILE A O 1
ATOM 826 N N . TYR A 1 106 ? -9.625 -6.098 -12.367 1 98.75 106 TYR A N 1
ATOM 827 C CA . TYR A 1 106 ? -9.219 -4.746 -12.734 1 98.75 106 TYR A CA 1
ATOM 828 C C . TYR A 1 106 ? -10.055 -4.223 -13.898 1 98.75 106 TYR A C 1
ATOM 830 O O . TYR A 1 106 ? -9.938 -4.715 -15.016 1 98.75 106 TYR A O 1
ATOM 838 N N . SER A 1 107 ? -10.797 -3.225 -13.594 1 95.94 107 SER A N 1
ATOM 839 C CA . SER A 1 107 ? -11.781 -2.783 -14.57 1 95.94 107 SER A CA 1
ATOM 840 C C . SER A 1 107 ? -11.117 -2.184 -15.805 1 95.94 107 SER A C 1
ATOM 842 O O . SER A 1 107 ? -11.695 -2.184 -16.891 1 95.94 107 SER A O 1
ATOM 844 N N . HIS A 1 108 ? -9.922 -1.692 -15.594 1 97.56 108 HIS A N 1
ATOM 845 C CA . HIS A 1 108 ? -9.234 -1.003 -16.672 1 97.56 108 HIS A CA 1
ATOM 846 C C . HIS A 1 108 ? -8.969 -1.944 -17.844 1 97.56 108 HIS A C 1
ATOM 848 O O . HIS A 1 108 ? -9.133 -1.562 -19.016 1 97.56 108 HIS A O 1
ATOM 854 N N . ASP A 1 109 ? -8.609 -3.191 -17.562 1 98.19 109 ASP A N 1
ATOM 855 C CA . ASP A 1 109 ? -8.242 -4.059 -18.672 1 98.19 109 ASP A CA 1
ATOM 856 C C . ASP A 1 109 ? -8.891 -5.434 -18.531 1 98.19 109 ASP A C 1
ATOM 858 O O . ASP A 1 109 ? -8.688 -6.312 -19.375 1 98.19 109 ASP A O 1
ATOM 862 N N . GLY A 1 110 ? -9.562 -5.668 -17.438 1 98.06 110 GLY A N 1
ATOM 863 C CA . GLY A 1 110 ? -10.297 -6.91 -17.25 1 98.06 110 GLY A CA 1
ATOM 864 C C . GLY A 1 110 ? -9.438 -8.023 -16.688 1 98.06 110 GLY A C 1
ATOM 865 O O . GLY A 1 110 ? -9.914 -9.148 -16.5 1 98.06 110 GLY A O 1
ATOM 866 N N . VAL A 1 111 ? -8.164 -7.75 -16.391 1 98.69 111 VAL A N 1
ATOM 867 C CA . VAL A 1 111 ? -7.258 -8.766 -15.875 1 98.69 111 VAL A CA 1
ATOM 868 C C . VAL A 1 111 ? -7.523 -8.984 -14.383 1 98.69 111 VAL A C 1
ATOM 870 O O . VAL A 1 111 ? -7.672 -8.016 -13.633 1 98.69 111 VAL A O 1
ATOM 873 N N . SER A 1 112 ? -7.605 -10.25 -13.992 1 98.81 112 SER A N 1
ATOM 874 C CA . SER A 1 112 ? -7.875 -10.555 -12.594 1 98.81 112 SER A CA 1
ATOM 875 C C . SER A 1 112 ? -6.613 -10.438 -11.75 1 98.81 112 SER A C 1
ATOM 877 O O . SER A 1 112 ? -5.5 -10.531 -12.273 1 98.81 112 SER A O 1
ATOM 879 N N . LEU A 1 113 ? -6.805 -10.25 -10.477 1 98.94 113 LEU A N 1
ATOM 880 C CA . LEU A 1 113 ? -5.695 -10.133 -9.539 1 98.94 113 LEU A CA 1
ATOM 881 C C . LEU A 1 113 ? -4.824 -11.391 -9.578 1 98.94 113 LEU A C 1
ATOM 883 O O . LEU A 1 113 ? -3.596 -11.297 -9.641 1 98.94 113 LEU A O 1
ATOM 887 N N . ASP A 1 114 ? -5.426 -12.594 -9.523 1 98.88 114 ASP A N 1
ATOM 888 C CA . ASP A 1 114 ? -4.648 -13.828 -9.539 1 98.88 114 ASP A CA 1
ATOM 889 C C . ASP A 1 114 ? -3.838 -13.945 -10.828 1 98.88 114 ASP A C 1
ATOM 891 O O . ASP A 1 114 ? -2.682 -14.375 -10.805 1 98.88 114 ASP A O 1
ATOM 895 N N . SER A 1 115 ? -4.457 -13.523 -11.953 1 98.81 115 SER A N 1
ATOM 896 C CA . SER A 1 115 ? -3.766 -13.602 -13.234 1 98.81 115 SER A CA 1
ATOM 897 C C . SER A 1 115 ? -2.535 -12.703 -13.266 1 98.81 115 SER A C 1
ATOM 899 O O . SER A 1 115 ? -1.467 -13.117 -13.719 1 98.81 115 SER A O 1
ATOM 901 N N . LEU A 1 116 ? -2.701 -11.508 -12.789 1 98.94 116 LEU A N 1
ATOM 902 C CA . LEU A 1 116 ? -1.561 -10.602 -12.758 1 98.94 116 LEU A CA 1
ATOM 903 C C . LEU A 1 116 ? -0.462 -11.141 -11.844 1 98.94 116 LEU A C 1
ATOM 905 O O . LEU A 1 116 ? 0.712 -11.148 -12.227 1 98.94 116 LEU A O 1
ATOM 909 N N . LEU A 1 117 ? -0.82 -11.547 -10.625 1 98.88 117 LEU A N 1
ATOM 910 C CA . LEU A 1 117 ? 0.159 -12.055 -9.672 1 98.88 117 LEU A CA 1
ATOM 911 C C . LEU A 1 117 ? 0.875 -13.281 -10.227 1 98.88 117 LEU A C 1
ATOM 913 O O . LEU A 1 117 ? 2.088 -13.43 -10.062 1 98.88 117 LEU A O 1
ATOM 917 N N . ASN A 1 118 ? 0.1 -14.117 -10.883 1 98.94 118 ASN A N 1
ATOM 918 C CA . ASN A 1 118 ? 0.726 -15.266 -11.531 1 98.94 118 ASN A CA 1
ATOM 919 C C . ASN A 1 118 ? 1.798 -14.836 -12.531 1 98.94 118 ASN A C 1
ATOM 921 O O . ASN A 1 118 ? 2.928 -15.32 -12.484 1 98.94 118 ASN A O 1
ATOM 925 N N . SER A 1 119 ? 1.434 -13.961 -13.391 1 98.81 119 SER A N 1
ATOM 926 C CA . SER A 1 119 ? 2.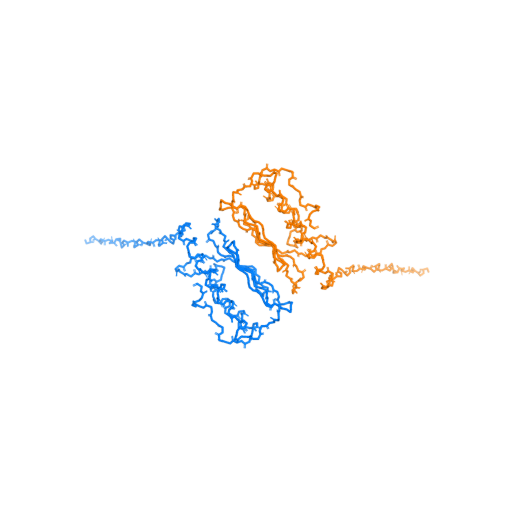367 -13.508 -14.414 1 98.81 119 SER A CA 1
ATOM 927 C C . SER A 1 119 ? 3.611 -12.883 -13.789 1 98.81 119 SER A C 1
ATOM 929 O O . SER A 1 119 ? 4.734 -13.234 -14.156 1 98.81 119 SER A O 1
ATOM 931 N N . GLU A 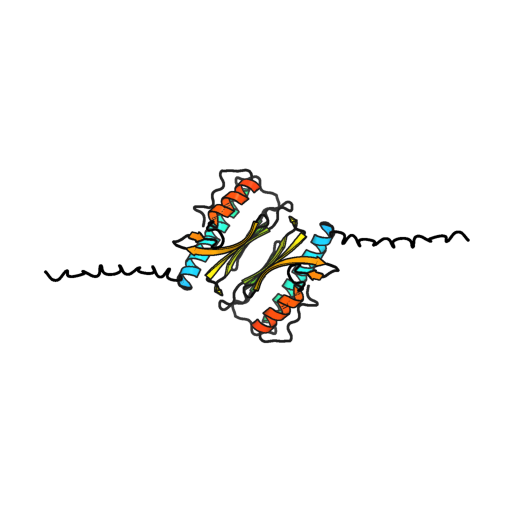1 120 ? 3.479 -12.016 -12.805 1 98.81 120 GLU A N 1
ATOM 932 C CA . GLU A 1 120 ? 4.598 -11.273 -12.227 1 98.81 120 GLU A CA 1
ATOM 933 C C . GLU A 1 120 ? 5.469 -12.18 -11.359 1 98.81 120 GLU A C 1
ATOM 935 O O . GLU A 1 120 ? 6.699 -12.148 -11.461 1 98.81 120 GLU A O 1
ATOM 940 N N . PHE A 1 121 ? 4.879 -13.07 -10.555 1 98.81 121 PHE A N 1
ATOM 941 C CA . PHE A 1 121 ? 5.66 -13.859 -9.609 1 98.81 121 PHE A CA 1
ATOM 942 C C . PHE A 1 121 ? 6.348 -15.023 -10.312 1 98.81 121 PHE A C 1
ATOM 944 O O . PHE A 1 121 ? 7.445 -15.43 -9.922 1 98.81 121 PHE A O 1
ATOM 951 N N . ARG A 1 122 ? 5.715 -15.539 -11.352 1 98.75 122 ARG A N 1
ATOM 952 C CA . ARG A 1 122 ? 6.414 -16.562 -12.133 1 98.75 122 ARG A CA 1
ATOM 953 C C . ARG A 1 122 ? 7.676 -15.977 -12.773 1 98.75 122 ARG A C 1
ATOM 955 O O . ARG A 1 122 ? 8.711 -16.656 -12.828 1 98.75 122 ARG A O 1
ATOM 962 N N . LYS A 1 123 ? 7.539 -14.805 -13.219 1 97.94 123 LYS A N 1
ATOM 963 C CA . LYS A 1 123 ? 8.703 -14.133 -13.789 1 97.94 123 LYS A CA 1
ATOM 964 C C . LYS A 1 123 ? 9.75 -13.852 -12.719 1 97.94 123 LYS A C 1
ATOM 966 O O . LYS A 1 123 ? 10.938 -14.117 -12.922 1 97.94 123 LYS A O 1
ATOM 971 N N . LEU A 1 124 ? 9.367 -13.375 -11.586 1 97.5 124 LEU A N 1
ATOM 972 C CA . LEU A 1 124 ? 10.258 -12.969 -10.508 1 97.5 124 LEU A CA 1
ATOM 973 C C . LEU A 1 124 ? 11.039 -14.172 -9.977 1 97.5 124 LEU A C 1
ATOM 975 O O . LEU A 1 124 ? 12.227 -14.055 -9.656 1 97.5 124 LEU A O 1
ATOM 979 N N . PHE A 1 125 ? 10.359 -15.305 -9.93 1 97.75 125 PHE A N 1
ATOM 980 C CA . PHE A 1 125 ? 10.961 -16.438 -9.242 1 97.75 125 PHE A CA 1
ATOM 981 C C . PHE A 1 125 ? 11.383 -17.516 -10.234 1 97.75 125 PHE A C 1
ATOM 983 O O . PHE A 1 125 ? 12.031 -18.5 -9.859 1 97.75 125 PHE A O 1
ATOM 990 N N . GLY A 1 126 ? 11.016 -17.328 -11.461 1 97.5 126 GLY A N 1
ATOM 991 C CA . GLY A 1 126 ? 11.391 -18.281 -12.492 1 97.5 126 GLY A CA 1
ATOM 992 C C . GLY A 1 126 ? 10.75 -19.641 -12.297 1 97.5 126 GLY A C 1
ATOM 993 O O . GLY A 1 126 ? 11.398 -20.672 -12.523 1 97.5 126 GLY A O 1
ATOM 994 N N . SER A 1 127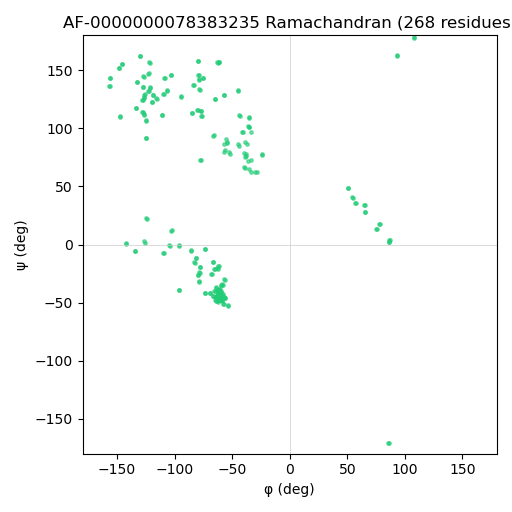 ? 9.562 -19.672 -11.789 1 98 127 SER A N 1
ATOM 995 C CA . SER A 1 127 ? 8.906 -20.938 -11.516 1 98 127 SER A CA 1
ATOM 996 C C . SER A 1 127 ? 7.465 -20.938 -12.016 1 98 127 SER A C 1
ATOM 998 O O . SER A 1 127 ? 6.629 -20.188 -11.516 1 98 127 SER A O 1
ATOM 1000 N N . GLY A 1 128 ? 7.141 -21.766 -12.922 1 97.56 128 GLY A N 1
ATOM 1001 C CA . GLY A 1 128 ? 5.793 -21.938 -13.445 1 97.56 128 GLY A CA 1
ATOM 1002 C C . GLY A 1 128 ? 4.863 -22.656 -12.492 1 97.56 128 GLY A C 1
ATOM 1003 O O . GLY A 1 128 ? 3.666 -22.781 -12.75 1 97.56 128 GLY A O 1
ATOM 1004 N N . LYS A 1 129 ? 5.43 -23.094 -11.352 1 98.31 129 LYS A N 1
ATOM 1005 C CA . LYS A 1 129 ? 4.621 -23.797 -10.359 1 98.31 129 LYS A CA 1
ATOM 1006 C C . LYS A 1 129 ? 3.768 -22.828 -9.547 1 98.31 129 LYS A C 1
ATOM 1008 O O . LYS A 1 129 ? 2.793 -23.234 -8.914 1 98.31 129 LYS A O 1
ATOM 1013 N N . ILE A 1 130 ? 4.18 -21.609 -9.578 1 98.81 130 ILE A N 1
ATOM 1014 C CA . ILE A 1 130 ? 3.438 -20.594 -8.844 1 98.81 130 ILE A CA 1
ATOM 1015 C C . ILE A 1 130 ? 2.043 -20.438 -9.445 1 98.81 130 ILE A C 1
ATOM 1017 O O . ILE A 1 130 ? 1.9 -20.281 -10.664 1 98.81 130 ILE A O 1
ATOM 1021 N N . ASP A 1 131 ? 0.987 -20.578 -8.609 1 98.88 131 ASP A N 1
ATOM 1022 C CA . ASP A 1 131 ? -0.39 -20.406 -9.07 1 98.88 131 ASP A CA 1
ATOM 1023 C C . ASP A 1 131 ? -1.271 -19.828 -7.965 1 98.88 131 ASP A C 1
ATOM 1025 O O . ASP A 1 131 ? -1.624 -20.531 -7.012 1 98.88 131 ASP A O 1
ATOM 1029 N N . PHE A 1 132 ? -1.676 -18.609 -8.164 1 98.88 132 PHE A N 1
ATOM 1030 C CA . PHE A 1 132 ? -2.461 -17.906 -7.156 1 98.88 132 PHE A CA 1
ATOM 1031 C C . PHE A 1 132 ? -3.943 -18.234 -7.309 1 98.88 132 PHE A C 1
ATOM 1033 O O . PHE A 1 132 ? -4.754 -17.844 -6.461 1 98.88 132 PHE A O 1
ATOM 1040 N N . SER A 1 133 ? -4.395 -18.938 -8.273 1 98.12 133 SER A N 1
ATOM 1041 C CA . SER A 1 133 ? -5.789 -19.094 -8.664 1 98.12 133 SER A CA 1
ATOM 1042 C C . SER A 1 133 ? -6.625 -19.672 -7.531 1 98.12 133 SER A C 1
ATOM 1044 O O . SER A 1 133 ? -7.773 -19.281 -7.328 1 98.12 133 SER A O 1
ATOM 1046 N N . ASP A 1 134 ? -6.02 -20.531 -6.793 1 97.06 134 ASP A N 1
ATOM 1047 C CA . ASP A 1 134 ? -6.766 -21.188 -5.715 1 97.06 134 ASP A CA 1
ATOM 1048 C C . ASP A 1 134 ? -6.398 -20.578 -4.363 1 97.06 134 ASP A C 1
ATOM 1050 O O . ASP A 1 134 ? -6.684 -21.172 -3.318 1 97.06 134 ASP A O 1
ATOM 1054 N N . HIS A 1 135 ? -5.723 -19.484 -4.348 1 98.25 135 HIS A N 1
ATOM 1055 C CA . HIS A 1 135 ? -5.23 -18.906 -3.102 1 98.25 135 HIS A CA 1
ATOM 1056 C C . HIS A 1 135 ? -5.715 -17.469 -2.932 1 98.25 135 HIS A C 1
ATOM 1058 O O . HIS A 1 135 ? -5.066 -16.656 -2.256 1 98.25 135 HIS A O 1
ATOM 1064 N N . ILE A 1 136 ? -6.809 -17.109 -3.605 1 96.38 136 ILE A N 1
ATOM 1065 C CA . ILE A 1 136 ? -7.434 -15.797 -3.453 1 96.38 136 ILE A CA 1
ATOM 1066 C C . ILE A 1 136 ? -8.898 -15.969 -3.07 1 96.38 136 ILE A C 1
ATOM 1068 O O . ILE A 1 136 ? -9.562 -16.906 -3.531 1 96.38 136 ILE A O 1
ATOM 1072 N N . LEU B 1 1 ? 37.406 48.188 -42.75 1 26 1 LEU B N 1
ATOM 1073 C CA . LEU B 1 1 ? 36.625 48.312 -41.531 1 26 1 LEU B CA 1
ATOM 1074 C C . LEU B 1 1 ? 35.875 47.031 -41.219 1 26 1 LEU B C 1
ATOM 1076 O O . LEU B 1 1 ? 34.906 46.719 -41.938 1 26 1 LEU B O 1
ATOM 1080 N N . VAL B 1 2 ? 36.625 45.906 -41.062 1 26.25 2 VAL B N 1
ATOM 1081 C CA . VAL B 1 2 ? 36.219 44.5 -41 1 26.25 2 VAL B CA 1
ATOM 1082 C C . VAL B 1 2 ? 35.406 44.25 -39.75 1 26.25 2 VAL B C 1
ATOM 1084 O O . VAL B 1 2 ? 35.844 44.531 -38.625 1 26.25 2 VAL B O 1
ATOM 1087 N N . ILE B 1 3 ? 34.094 44.344 -39.906 1 26.27 3 ILE B N 1
ATOM 1088 C CA . ILE B 1 3 ? 33.125 44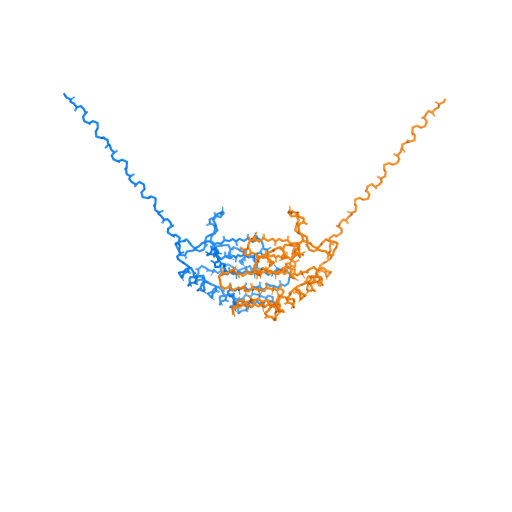.188 -38.844 1 26.27 3 ILE B CA 1
ATOM 1089 C C . ILE B 1 3 ? 33.344 42.844 -38.156 1 26.27 3 ILE B C 1
ATOM 1091 O O . ILE B 1 3 ? 33.281 41.781 -38.812 1 26.27 3 ILE B O 1
ATOM 1095 N N . GLU B 1 4 ? 34.219 42.719 -37.125 1 28.03 4 GLU B N 1
ATOM 1096 C CA . GLU B 1 4 ? 34.438 41.531 -36.312 1 28.03 4 GLU B CA 1
ATOM 1097 C C . GLU B 1 4 ? 33.125 41.062 -35.656 1 28.03 4 GLU B C 1
ATOM 1099 O O . GLU B 1 4 ? 32.531 41.812 -34.906 1 28.03 4 GLU B O 1
ATOM 1104 N N . ILE B 1 5 ? 32.344 40.375 -36.469 1 30.53 5 ILE B N 1
ATOM 1105 C CA . ILE B 1 5 ? 31.141 39.781 -35.875 1 30.53 5 ILE B CA 1
ATOM 1106 C C . ILE B 1 5 ? 31.516 38.938 -34.656 1 30.53 5 ILE B C 1
ATOM 1108 O O . ILE B 1 5 ? 32.281 37.969 -34.75 1 30.53 5 ILE B O 1
ATOM 1112 N N . SER B 1 6 ? 31.766 39.594 -33.469 1 34.66 6 SER B N 1
ATOM 1113 C CA . SER B 1 6 ? 32.031 38.844 -32.219 1 34.66 6 SER B CA 1
ATOM 1114 C C . SER B 1 6 ? 30.891 37.875 -31.938 1 34.66 6 SER B C 1
ATOM 1116 O O . SER B 1 6 ? 29.719 38.25 -31.906 1 34.66 6 SER B O 1
ATOM 1118 N N . PHE B 1 7 ? 31.016 36.625 -32.438 1 30.98 7 PHE B N 1
ATOM 1119 C CA . PHE B 1 7 ? 30.156 35.531 -32.031 1 30.98 7 PHE B CA 1
ATOM 1120 C C . PHE B 1 7 ? 29.984 35.5 -30.531 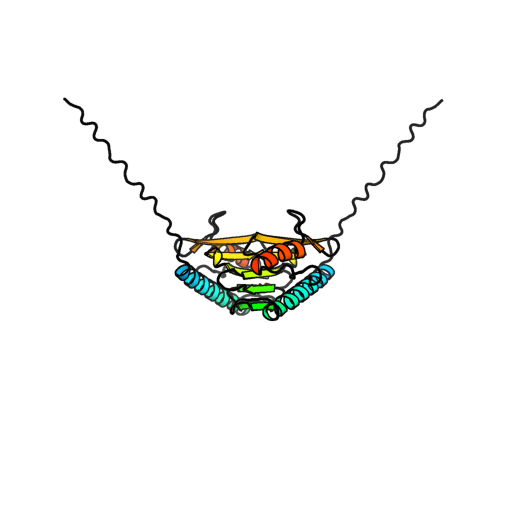1 30.98 7 PHE B C 1
ATOM 1122 O O . PHE B 1 7 ? 30.953 35.375 -29.797 1 30.98 7 PHE B O 1
ATOM 1129 N N . ILE B 1 8 ? 29.031 36.25 -30.031 1 33.75 8 ILE B N 1
ATOM 1130 C CA . ILE B 1 8 ? 28.594 36.125 -28.656 1 33.75 8 ILE B CA 1
ATOM 1131 C C . ILE B 1 8 ? 28.516 34.656 -28.25 1 33.75 8 ILE B C 1
ATOM 1133 O O . ILE B 1 8 ? 27.906 33.844 -28.969 1 33.75 8 ILE B O 1
ATOM 1137 N N . GLY B 1 9 ? 29.531 34.156 -27.609 1 30.84 9 GLY B N 1
ATOM 1138 C CA . GLY B 1 9 ? 29.672 32.875 -26.953 1 30.84 9 GLY B CA 1
ATOM 1139 C C . GLY B 1 9 ? 28.375 32.375 -26.328 1 30.84 9 GLY B C 1
ATOM 1140 O O . GLY B 1 9 ? 27.734 33.094 -25.578 1 30.84 9 GLY B O 1
ATOM 1141 N N . PHE B 1 10 ? 27.641 31.5 -27.078 1 30.8 10 PHE B N 1
ATOM 1142 C CA . PHE B 1 10 ? 26.531 30.703 -26.562 1 30.8 10 PHE B CA 1
ATOM 1143 C C . PHE B 1 10 ? 26.812 30.234 -25.141 1 30.8 10 PHE B C 1
ATOM 1145 O O . PHE B 1 10 ? 27.844 29.609 -24.891 1 30.8 10 PHE B O 1
ATOM 1152 N N . GLY B 1 11 ? 26.484 31.062 -24.156 1 30.81 11 GLY B N 1
ATOM 1153 C CA . GLY B 1 11 ? 26.469 30.641 -22.75 1 30.81 11 GLY B CA 1
ATOM 1154 C C . GLY B 1 11 ? 26 29.203 -22.578 1 30.81 11 GLY B C 1
ATOM 1155 O O . GLY B 1 11 ? 25.109 28.734 -23.297 1 30.81 11 GLY B O 1
ATOM 1156 N N . SER B 1 12 ? 26.938 28.328 -22.219 1 32.94 12 SER B N 1
ATOM 1157 C CA . SER B 1 12 ? 26.797 26.938 -21.797 1 32.94 12 SER B CA 1
ATOM 1158 C C . SER B 1 12 ? 25.562 26.75 -20.922 1 32.94 12 SER B C 1
ATOM 1160 O O . SER B 1 12 ? 25.391 27.422 -19.922 1 32.94 12 SER B O 1
ATOM 1162 N N . ASN B 1 13 ? 24.438 26.734 -21.562 1 34.62 13 ASN B N 1
ATOM 1163 C CA . ASN B 1 13 ? 23.297 26.156 -20.828 1 34.62 13 ASN B CA 1
ATOM 1164 C C . ASN B 1 13 ? 23.719 24.922 -20.031 1 34.62 13 ASN B C 1
ATOM 1166 O O . ASN B 1 13 ? 24.094 23.906 -20.609 1 34.62 13 ASN B O 1
ATOM 1170 N N . SER B 1 14 ? 24.562 25.109 -19.016 1 34.53 14 SER B N 1
ATOM 1171 C CA . SER B 1 14 ? 24.75 23.984 -18.094 1 34.53 14 SER B CA 1
ATOM 1172 C C . SER B 1 14 ? 23.438 23.25 -17.844 1 34.53 14 SER B C 1
ATOM 1174 O O . SER B 1 14 ? 22.453 23.859 -17.406 1 34.53 14 SER B O 1
ATOM 1176 N N . CYS B 1 15 ? 22.969 22.484 -18.734 1 36.69 15 CYS B N 1
ATOM 1177 C CA . CYS B 1 15 ? 21.938 21.531 -18.359 1 36.69 15 CYS B CA 1
ATOM 1178 C C . CYS B 1 15 ? 22.141 21.016 -16.938 1 36.69 15 CYS B C 1
ATOM 1180 O O . CYS B 1 15 ? 23.156 20.375 -16.656 1 36.69 15 CYS B O 1
ATOM 1182 N N . ALA B 1 16 ? 21.906 21.781 -15.938 1 36.91 16 ALA B N 1
ATOM 1183 C CA . ALA B 1 16 ? 21.844 21.281 -14.57 1 36.91 16 ALA B CA 1
ATOM 1184 C C . ALA B 1 16 ? 21.5 19.781 -14.547 1 36.91 16 ALA B C 1
ATOM 1186 O O . ALA B 1 16 ? 20.422 19.375 -14.992 1 36.91 16 ALA B O 1
ATOM 1187 N N . SER B 1 17 ? 22.328 18.906 -14.805 1 40.22 17 SER B N 1
ATOM 1188 C CA . SER B 1 17 ? 22.203 17.453 -14.641 1 40.22 17 SER B CA 1
ATOM 1189 C C . SER B 1 17 ? 21.375 17.109 -13.406 1 40.22 17 SER B C 1
ATOM 1191 O O . SER B 1 17 ? 21.766 17.438 -12.281 1 40.22 17 SER B O 1
ATOM 1193 N N . THR B 1 18 ? 20.125 17.375 -13.242 1 48.19 18 THR B N 1
ATOM 1194 C CA . THR B 1 18 ? 19.312 16.844 -12.148 1 48.19 18 THR B CA 1
ATOM 1195 C C . THR B 1 18 ? 19.828 15.461 -11.727 1 48.19 18 THR B C 1
ATOM 1197 O O . THR B 1 18 ? 19.719 14.492 -12.477 1 48.19 18 THR B O 1
ATOM 1200 N N . SER B 1 19 ? 20.984 15.352 -11.273 1 54.88 19 SER B N 1
ATOM 1201 C CA . SER B 1 19 ? 21.688 14.18 -10.789 1 54.88 19 SER B CA 1
ATOM 1202 C C . SER B 1 19 ? 20.75 13.227 -10.047 1 54.88 19 SER B C 1
ATOM 1204 O O . SER B 1 19 ? 19.984 13.656 -9.188 1 54.88 19 SER B O 1
ATOM 1206 N N . LEU B 1 20 ? 20.312 12.141 -10.641 1 72.12 20 LEU B N 1
ATOM 1207 C CA . LEU B 1 20 ? 19.594 11.031 -10.016 1 72.12 20 LEU B CA 1
ATOM 1208 C C . LEU B 1 20 ? 20.234 10.641 -8.688 1 72.12 20 LEU B C 1
ATOM 1210 O O . LEU B 1 20 ? 21.453 10.523 -8.602 1 72.12 20 LEU B O 1
ATOM 1214 N N . VAL B 1 21 ? 19.562 10.883 -7.555 1 87.88 21 VAL B N 1
ATOM 1215 C CA . VAL B 1 21 ? 19.969 10.5 -6.211 1 87.88 21 VAL B CA 1
ATOM 1216 C C . VAL B 1 21 ? 20.469 9.055 -6.219 1 87.88 21 VAL B C 1
ATOM 1218 O O . VAL B 1 21 ? 19.859 8.188 -6.867 1 87.88 21 VAL B O 1
ATOM 1221 N N . SER B 1 22 ? 21.625 8.828 -5.613 1 94.25 22 SER B N 1
ATOM 1222 C CA . SER B 1 22 ? 22.125 7.457 -5.492 1 94.25 22 SER B CA 1
ATOM 1223 C C . SER B 1 22 ? 21.172 6.586 -4.691 1 94.25 22 SER B C 1
ATOM 1225 O O . SER B 1 22 ? 20.344 7.098 -3.924 1 94.25 22 SER B O 1
ATOM 1227 N N . GLU B 1 23 ? 21.266 5.27 -4.918 1 95.06 23 GLU B N 1
ATOM 1228 C CA . GLU B 1 23 ? 20.438 4.348 -4.156 1 95.06 23 GLU B CA 1
ATOM 1229 C C . GLU B 1 23 ? 20.672 4.5 -2.656 1 95.06 23 GLU B C 1
ATOM 1231 O O . GLU B 1 23 ? 19.734 4.449 -1.862 1 95.06 23 GLU B O 1
ATOM 1236 N N . ALA B 1 24 ? 21.938 4.637 -2.254 1 95.38 24 ALA B N 1
ATOM 1237 C CA . ALA B 1 24 ? 22.281 4.773 -0.839 1 95.38 24 ALA B CA 1
ATOM 1238 C C . ALA B 1 24 ? 21.641 6.023 -0.24 1 95.38 24 ALA B C 1
ATOM 1240 O O . ALA B 1 24 ? 21.094 5.98 0.859 1 95.38 24 ALA B O 1
ATOM 1241 N N . GLU B 1 25 ? 21.781 7.098 -0.915 1 96.5 25 GLU B N 1
ATOM 1242 C CA . GLU B 1 25 ? 21.172 8.344 -0.454 1 96.5 25 GLU B CA 1
ATOM 1243 C C . GLU B 1 25 ? 19.656 8.242 -0.413 1 96.5 25 GLU B C 1
ATOM 1245 O O . GLU B 1 25 ? 19.016 8.68 0.553 1 96.5 25 GLU B O 1
ATOM 1250 N N . TYR B 1 26 ? 19.109 7.695 -1.464 1 97.75 26 TYR B N 1
ATOM 1251 C CA . TYR B 1 26 ? 17.672 7.453 -1.503 1 97.75 26 TYR B CA 1
ATOM 1252 C C . TYR B 1 26 ? 17.219 6.652 -0.287 1 97.75 26 TYR B C 1
ATOM 1254 O O . TYR B 1 26 ? 16.281 7.039 0.402 1 97.75 26 TYR B O 1
ATOM 1262 N N . GLU B 1 27 ? 17.859 5.574 -0.068 1 97.44 27 GLU B N 1
ATOM 1263 C CA . GLU B 1 27 ? 17.484 4.691 1.035 1 97.44 27 GLU B CA 1
ATOM 1264 C C . GLU B 1 27 ? 17.516 5.434 2.367 1 97.44 27 GLU B C 1
ATOM 1266 O O . GLU B 1 27 ? 16.594 5.305 3.176 1 97.44 27 GLU B O 1
ATOM 1271 N N . LYS B 1 28 ? 18.562 6.176 2.561 1 98 28 LYS B N 1
ATOM 1272 C CA . LYS B 1 28 ? 18.688 6.934 3.799 1 98 28 LYS B CA 1
ATOM 1273 C C . LYS B 1 28 ? 17.531 7.914 3.971 1 98 28 LYS B C 1
ATOM 1275 O O . LYS B 1 28 ? 16.891 7.938 5.02 1 98 28 LYS B O 1
ATOM 1280 N N . ARG B 1 29 ? 17.203 8.68 2.957 1 98.25 29 ARG B N 1
ATOM 1281 C CA . ARG B 1 29 ? 16.172 9.703 3.016 1 98.25 29 ARG B CA 1
ATOM 1282 C C . ARG B 1 29 ? 14.789 9.07 3.129 1 98.25 29 ARG B C 1
ATOM 1284 O O . ARG B 1 29 ? 13.938 9.562 3.875 1 98.25 29 ARG B O 1
ATOM 1291 N N . ALA B 1 30 ? 14.562 8.023 2.387 1 98.56 30 ALA B N 1
ATOM 1292 C CA . ALA B 1 30 ? 13.273 7.328 2.449 1 98.56 30 ALA B CA 1
ATOM 1293 C C . ALA B 1 30 ? 13.016 6.785 3.85 1 98.56 30 ALA B C 1
ATOM 1295 O O . ALA B 1 30 ? 11.938 6.984 4.41 1 98.56 30 ALA B O 1
ATOM 1296 N N . ASN B 1 31 ? 14.031 6.129 4.418 1 98.5 31 ASN B N 1
ATOM 1297 C CA . ASN B 1 31 ? 13.883 5.566 5.758 1 98.5 31 ASN B CA 1
ATOM 1298 C C . ASN B 1 31 ? 13.633 6.656 6.797 1 98.5 31 ASN B C 1
ATOM 1300 O O . ASN B 1 31 ? 12.781 6.5 7.676 1 98.5 31 ASN B O 1
ATOM 1304 N N . GLU B 1 32 ? 14.352 7.68 6.672 1 98.69 32 GLU B N 1
ATOM 1305 C CA . GLU B 1 32 ? 14.172 8.797 7.594 1 98.69 32 GLU B CA 1
ATOM 1306 C C . GLU B 1 32 ? 12.766 9.375 7.484 1 98.69 32 GLU B C 1
ATOM 1308 O O . GLU B 1 32 ? 12.102 9.617 8.5 1 98.69 32 GLU B O 1
ATOM 1313 N N . SER B 1 33 ? 12.312 9.586 6.285 1 98.81 33 SER B N 1
ATOM 1314 C CA . SER B 1 33 ? 10.992 10.156 6.047 1 98.81 33 SER B CA 1
ATOM 1315 C C . SER B 1 33 ? 9.891 9.258 6.586 1 98.81 33 SER B C 1
ATOM 1317 O O . SER B 1 33 ? 8.977 9.719 7.266 1 98.81 33 SER B O 1
ATOM 1319 N N . LEU B 1 34 ? 9.969 8.016 6.297 1 98.88 34 LEU B N 1
ATOM 1320 C CA . LEU B 1 34 ? 8.938 7.078 6.734 1 98.88 34 LEU B CA 1
ATOM 1321 C C . LEU B 1 34 ? 8.922 6.961 8.25 1 98.88 34 LEU B C 1
ATOM 1323 O O . LEU B 1 34 ? 7.852 6.891 8.859 1 98.88 34 LEU B O 1
ATOM 1327 N N . SER B 1 35 ? 10.102 6.941 8.836 1 98.81 35 SER B N 1
ATOM 1328 C CA . SER B 1 35 ? 10.18 6.906 10.289 1 98.81 35 SER B CA 1
ATOM 1329 C C . SER B 1 35 ? 9.531 8.141 10.906 1 98.81 35 SER B C 1
ATOM 1331 O O . SER B 1 35 ? 8.727 8.023 11.828 1 98.81 35 SER B O 1
ATOM 1333 N N . ASN B 1 36 ? 9.867 9.258 10.375 1 98.88 36 ASN B N 1
ATOM 1334 C CA . ASN B 1 36 ? 9.297 10.508 10.875 1 98.88 36 ASN B CA 1
ATOM 1335 C C . ASN B 1 36 ? 7.781 10.539 10.703 1 98.88 36 ASN B C 1
ATOM 1337 O O . ASN B 1 36 ? 7.062 10.938 11.625 1 98.88 36 ASN B O 1
ATOM 1341 N N . LEU B 1 37 ? 7.328 10.141 9.586 1 98.94 37 LEU B N 1
ATOM 1342 C CA . LEU B 1 37 ? 5.898 10.102 9.305 1 98.94 37 LEU B CA 1
ATOM 1343 C C . LEU B 1 37 ? 5.176 9.18 10.281 1 98.94 37 LEU B C 1
ATOM 1345 O O . LEU B 1 37 ? 4.141 9.547 10.844 1 98.94 37 LEU B O 1
ATOM 1349 N N . SER B 1 38 ? 5.719 8 10.461 1 98.88 38 SER B N 1
ATOM 1350 C CA . SER B 1 38 ? 5.098 7.027 11.352 1 98.88 38 SER B CA 1
ATOM 1351 C C . SER B 1 38 ? 5.027 7.559 12.781 1 98.88 38 SER B C 1
ATOM 1353 O O . SER B 1 38 ? 4.008 7.402 13.453 1 98.88 38 SER B O 1
ATOM 1355 N N . GLU B 1 39 ? 6.074 8.125 13.234 1 98.81 39 GLU B N 1
ATOM 1356 C CA . GLU B 1 39 ? 6.121 8.688 14.578 1 98.81 39 GLU B CA 1
ATOM 1357 C C . GLU B 1 39 ? 5.074 9.789 14.75 1 98.81 39 GLU B C 1
ATOM 1359 O O . GLU B 1 39 ? 4.398 9.852 15.781 1 98.81 39 GLU B O 1
ATOM 1364 N N . TYR B 1 40 ? 4.977 10.594 13.766 1 98.88 40 TYR B N 1
ATOM 1365 C CA . TYR B 1 40 ? 3.994 11.672 13.828 1 98.88 40 TYR B CA 1
ATOM 1366 C C . TYR B 1 40 ? 2.576 11.117 13.875 1 98.88 40 TYR B C 1
ATOM 1368 O O . TYR B 1 40 ? 1.77 11.523 14.711 1 98.88 40 TYR B O 1
ATOM 1376 N N . LEU B 1 41 ? 2.252 10.227 13.031 1 98.88 41 LEU B N 1
ATOM 1377 C CA . LEU B 1 41 ? 0.935 9.602 12.984 1 98.88 41 LEU B CA 1
ATOM 1378 C C . LEU B 1 41 ? 0.607 8.922 14.312 1 98.88 41 LEU B C 1
ATOM 1380 O O . LEU B 1 41 ? -0.541 8.953 14.766 1 98.88 41 LEU B O 1
ATOM 1384 N N . ASP B 1 42 ? 1.582 8.383 14.93 1 98.62 42 ASP B N 1
ATOM 1385 C CA . ASP B 1 42 ? 1.399 7.676 16.188 1 98.62 42 ASP B CA 1
ATOM 1386 C C . ASP B 1 42 ? 0.932 8.625 17.297 1 98.62 42 ASP B C 1
ATOM 1388 O O . ASP B 1 42 ? 0.416 8.18 18.328 1 98.62 42 ASP B O 1
ATOM 1392 N N . THR B 1 43 ? 1.157 9.883 17.141 1 98.69 43 THR B N 1
ATOM 1393 C CA . THR B 1 43 ? 0.779 10.844 18.172 1 98.69 43 THR B CA 1
ATOM 1394 C C . THR B 1 43 ? -0.694 11.219 18.062 1 98.69 43 THR B C 1
ATOM 1396 O O . THR B 1 43 ? -1.271 11.805 18.969 1 98.69 43 THR B O 1
ATOM 1399 N N . PHE B 1 44 ? -1.305 10.922 16.953 1 98.69 44 PHE B N 1
ATOM 1400 C CA . PHE B 1 44 ? -2.625 11.445 16.609 1 98.69 44 PHE B CA 1
ATOM 1401 C C . PHE B 1 44 ? -3.639 11.094 17.688 1 98.69 44 PHE B C 1
ATOM 1403 O O . PHE B 1 44 ? -4.371 11.961 18.172 1 98.69 44 PHE B O 1
ATOM 1410 N N . PRO B 1 45 ? -3.682 9.867 18.203 1 98.19 45 PRO B N 1
ATOM 1411 C CA . PRO B 1 45 ? -4.691 9.523 19.219 1 98.19 45 PRO B CA 1
ATOM 1412 C C . PRO B 1 45 ? -4.555 10.344 20.5 1 98.19 45 PRO B C 1
ATOM 1414 O O . PRO B 1 45 ? -5.492 10.406 21.297 1 98.19 45 PRO B O 1
ATOM 1417 N N . GLU B 1 46 ? -3.436 10.922 20.688 1 98.12 46 GLU B N 1
ATOM 1418 C CA . GLU B 1 46 ? -3.172 11.664 21.922 1 98.12 46 GLU B CA 1
ATOM 1419 C C . GLU B 1 46 ? -3.83 13.047 21.875 1 98.12 46 GLU B C 1
ATOM 1421 O O . GLU B 1 46 ? -4.086 13.641 22.922 1 98.12 46 GLU B O 1
ATOM 1426 N N . TRP B 1 47 ? -4.09 13.57 20.703 1 98.19 47 TRP B N 1
ATOM 1427 C CA . TRP B 1 47 ? -4.527 14.961 20.688 1 98.19 47 TRP B CA 1
ATOM 1428 C C . TRP B 1 47 ? -5.598 15.188 19.625 1 98.19 47 TRP B C 1
ATOM 1430 O O . TRP B 1 47 ? -6.055 16.312 19.422 1 98.19 47 TRP B O 1
ATOM 1440 N N . LEU B 1 48 ? -6.027 14.172 18.859 1 98.06 48 LEU B N 1
ATOM 1441 C CA . LEU B 1 48 ? -7.098 14.227 17.875 1 98.06 48 LEU B CA 1
ATOM 1442 C C . LEU B 1 48 ? -8.203 13.234 18.203 1 98.06 48 LEU B C 1
ATOM 1444 O O . LEU B 1 48 ? -7.973 12.266 18.922 1 98.06 48 LEU B O 1
ATOM 1448 N N . PRO B 1 49 ? -9.406 13.508 17.703 1 96 49 PRO B N 1
ATOM 1449 C CA . PRO B 1 49 ? -10.508 12.57 17.906 1 96 49 PRO B CA 1
ATOM 1450 C C . PRO B 1 49 ? -10.438 11.352 16.984 1 96 49 PRO B C 1
ATOM 1452 O O . PRO B 1 49 ? -11.266 11.211 16.094 1 96 49 PRO B O 1
ATOM 1455 N N . CYS B 1 50 ? -9.555 10.492 17.234 1 96.62 50 CYS B N 1
ATOM 1456 C CA . CYS B 1 50 ? -9.375 9.305 16.406 1 96.62 50 CYS B CA 1
ATOM 1457 C C . CYS B 1 50 ? -10.414 8.242 16.75 1 96.62 50 CYS B C 1
ATOM 1459 O O . CYS B 1 50 ? -10.836 8.125 17.891 1 96.62 50 CYS B O 1
ATOM 1461 N N . ASP B 1 51 ? -10.75 7.586 15.711 1 95.12 51 ASP B N 1
ATOM 1462 C CA . ASP B 1 51 ? -11.602 6.418 15.898 1 95.12 51 ASP B CA 1
ATOM 1463 C C . ASP B 1 51 ? -10.906 5.352 16.734 1 95.12 51 ASP B C 1
ATOM 1465 O O . ASP B 1 51 ? -9.68 5.312 16.812 1 95.12 51 ASP B O 1
ATOM 1469 N N . ASN B 1 52 ? -11.766 4.492 17.359 1 95.62 52 ASN B N 1
ATOM 1470 C CA . ASN B 1 52 ? -11.203 3.424 18.172 1 95.62 52 ASN B CA 1
ATOM 1471 C C . ASN B 1 52 ? -10.359 2.465 17.344 1 95.62 52 ASN B C 1
ATOM 1473 O O . ASN B 1 52 ? -9.453 1.815 17.859 1 95.62 52 ASN B O 1
ATOM 1477 N N . GLU B 1 53 ? -10.617 2.471 16 1 96 53 GLU B N 1
ATOM 1478 C CA . GLU B 1 53 ? -9.914 1.531 15.133 1 96 53 GLU B CA 1
ATOM 1479 C C . GLU B 1 53 ? -8.688 2.176 14.492 1 96 53 GLU B C 1
ATOM 1481 O O . GLU B 1 53 ? -7.938 1.515 13.773 1 96 53 GLU B O 1
ATOM 1486 N N . PHE B 1 54 ? -8.523 3.451 14.836 1 98.19 54 PHE B N 1
ATOM 1487 C CA . PHE B 1 54 ? -7.324 4.098 14.312 1 98.19 54 PHE B CA 1
ATOM 1488 C C . PHE B 1 54 ? -6.07 3.346 14.742 1 98.19 54 PHE B C 1
ATOM 1490 O O . PHE B 1 54 ? -5.91 3.02 15.922 1 98.19 54 PHE B O 1
ATOM 1497 N N . ASP B 1 55 ? -5.238 3.025 13.781 1 98.19 55 ASP B N 1
ATOM 1498 C CA . ASP B 1 55 ? -4.02 2.273 14.07 1 98.19 55 ASP B CA 1
ATOM 1499 C C . ASP B 1 55 ? -2.959 2.51 13 1 98.19 55 ASP B C 1
ATOM 1501 O O . ASP B 1 55 ? -3.277 2.594 11.812 1 98.19 55 ASP B O 1
ATOM 1505 N N . VAL B 1 56 ? -1.751 2.703 13.461 1 98.56 56 VAL B N 1
ATOM 1506 C CA . VAL B 1 56 ? -0.62 2.926 12.562 1 98.56 56 VAL B CA 1
ATOM 1507 C C . VAL B 1 56 ? 0.44 1.85 12.797 1 98.56 56 VAL B C 1
ATOM 1509 O O . VAL B 1 56 ? 0.736 1.496 13.938 1 98.56 56 VAL B O 1
ATOM 1512 N N . SER B 1 57 ? 0.97 1.308 11.727 1 98.31 57 SER B N 1
ATOM 1513 C CA . SER B 1 57 ? 2.088 0.373 11.797 1 98.31 57 SER B CA 1
ATOM 1514 C C . SER B 1 57 ? 3.174 0.732 10.789 1 98.31 57 SER B C 1
ATOM 1516 O O . SER B 1 57 ? 2.879 1.239 9.711 1 98.31 57 SER B O 1
ATOM 1518 N N . TYR B 1 58 ? 4.398 0.584 11.266 1 98.5 58 TYR B N 1
ATOM 1519 C CA . TYR B 1 58 ? 5.551 0.762 10.383 1 98.5 58 TYR B CA 1
ATOM 1520 C C . TYR B 1 58 ? 6.488 -0.436 10.469 1 98.5 58 TYR B C 1
ATOM 1522 O O . TYR B 1 58 ? 7.066 -0.709 11.523 1 98.5 58 TYR B O 1
ATOM 1530 N N . SER B 1 59 ? 6.586 -1.141 9.414 1 97.12 59 SER B N 1
ATOM 1531 C CA . SER B 1 59 ? 7.488 -2.285 9.305 1 97.12 59 SER B CA 1
ATOM 1532 C C . SER B 1 59 ? 7.852 -2.566 7.852 1 97.12 59 SER B C 1
ATOM 1534 O O . SER B 1 59 ? 7.082 -2.246 6.941 1 97.12 59 SER B O 1
ATOM 1536 N N . MET B 1 60 ? 9.07 -2.98 7.547 1 93.5 60 MET B N 1
ATOM 1537 C CA . MET B 1 60 ? 9.508 -3.432 6.23 1 93.5 60 MET B CA 1
ATOM 1538 C C . MET B 1 60 ? 9.461 -2.289 5.219 1 93.5 60 MET B C 1
ATOM 1540 O O . MET B 1 60 ? 9.133 -2.502 4.051 1 93.5 60 MET B O 1
ATOM 1544 N N . GLY B 1 61 ? 9.625 -1.093 5.723 1 97.19 61 GLY B N 1
ATOM 1545 C CA . GLY B 1 61 ? 9.609 0.054 4.832 1 97.19 61 GLY B CA 1
ATOM 1546 C C . GLY B 1 61 ? 8.211 0.456 4.402 1 97.19 61 GLY B C 1
ATOM 1547 O O . GLY B 1 61 ? 8.031 1.139 3.393 1 97.19 61 GLY B O 1
ATOM 1548 N N . VAL B 1 62 ? 7.207 0.011 5.098 1 98.75 62 VAL B N 1
ATOM 1549 C CA . VAL B 1 62 ? 5.812 0.275 4.758 1 98.75 62 VAL B CA 1
ATOM 1550 C C . VAL B 1 62 ? 5.082 0.847 5.973 1 98.75 62 VAL B C 1
ATOM 1552 O O . VAL B 1 62 ? 5.113 0.259 7.059 1 98.75 62 VAL B O 1
ATOM 1555 N N . ILE B 1 63 ? 4.469 2.037 5.789 1 98.94 63 ILE B N 1
ATOM 1556 C CA . ILE B 1 63 ? 3.535 2.576 6.773 1 98.94 63 ILE B CA 1
ATOM 1557 C C . ILE B 1 63 ? 2.107 2.193 6.391 1 98.94 63 ILE B C 1
ATOM 1559 O O . ILE B 1 63 ? 1.708 2.33 5.234 1 98.94 63 ILE B O 1
ATOM 1563 N N . THR B 1 64 ? 1.396 1.612 7.297 1 98.88 64 THR B N 1
ATOM 1564 C CA . THR B 1 64 ? -0.04 1.396 7.172 1 98.88 64 THR B CA 1
ATOM 1565 C C . THR B 1 64 ? -0.802 2.178 8.234 1 98.88 64 THR B C 1
ATOM 1567 O O . THR B 1 64 ? -0.49 2.082 9.422 1 98.88 64 THR B O 1
ATOM 1570 N N . ALA B 1 65 ? -1.745 2.984 7.801 1 98.81 65 ALA B N 1
ATOM 1571 C CA . ALA B 1 65 ? -2.588 3.73 8.734 1 98.81 65 ALA B CA 1
ATOM 1572 C C . ALA B 1 65 ? -4.066 3.457 8.477 1 98.81 65 ALA B C 1
ATOM 1574 O O . ALA B 1 65 ? -4.609 3.871 7.449 1 98.81 65 ALA B O 1
ATOM 1575 N N . ASN B 1 66 ? -4.668 2.689 9.359 1 98.56 66 ASN B N 1
ATOM 1576 C CA . ASN B 1 66 ? -6.121 2.549 9.375 1 98.56 66 ASN B CA 1
ATOM 1577 C C . ASN B 1 66 ? -6.793 3.73 10.07 1 98.56 66 ASN B C 1
ATOM 1579 O O . ASN B 1 66 ? -6.617 3.928 11.273 1 98.56 66 ASN B O 1
ATOM 1583 N N . ILE B 1 67 ? -7.57 4.492 9.336 1 98.12 67 ILE B N 1
ATOM 1584 C CA . ILE B 1 67 ? -8.18 5.707 9.867 1 98.12 67 ILE B CA 1
ATOM 1585 C C . ILE B 1 67 ? -9.414 5.344 10.695 1 98.12 67 ILE B C 1
ATOM 1587 O O . ILE B 1 67 ? -9.797 6.082 11.609 1 98.12 67 ILE B O 1
ATOM 1591 N N . GLY B 1 68 ? -10.039 4.219 10.414 1 96 68 GLY B N 1
ATOM 1592 C CA . GLY B 1 68 ? -11.195 3.748 11.148 1 96 68 GLY B CA 1
ATOM 1593 C C . GLY B 1 68 ? -12.516 4.176 10.539 1 96 68 GLY B C 1
ATOM 1594 O O . GLY B 1 68 ? -12.539 5.004 9.625 1 96 68 GLY B O 1
ATOM 1595 N N . HIS B 1 69 ? -13.57 3.465 10.969 1 91.5 69 HIS B N 1
ATOM 1596 C CA . HIS B 1 69 ? -14.953 3.766 10.617 1 91.5 69 HIS B CA 1
ATOM 1597 C C . HIS B 1 69 ? -15.141 3.75 9.102 1 91.5 69 HIS B C 1
ATOM 1599 O O . HIS B 1 69 ? -15.812 4.625 8.547 1 91.5 69 HIS B O 1
ATOM 1605 N N . GLY B 1 70 ? -14.461 2.883 8.484 1 91.56 70 GLY B N 1
ATOM 1606 C CA . GLY B 1 70 ? -14.672 2.707 7.055 1 91.56 70 GLY B CA 1
ATOM 1607 C C . GLY B 1 70 ? -14.07 3.82 6.219 1 91.56 70 GLY B C 1
ATOM 1608 O O . GLY B 1 70 ? -14.375 3.943 5.031 1 91.56 70 GLY B O 1
ATOM 1609 N N . LYS B 1 71 ? -13.211 4.637 6.832 1 96.25 71 LYS B N 1
ATOM 1610 C CA . LYS B 1 71 ? -12.617 5.762 6.117 1 96.25 71 LYS B CA 1
ATOM 1611 C C . LYS B 1 71 ? -11.43 5.309 5.266 1 96.25 71 LYS B C 1
ATOM 1613 O O . LYS B 1 71 ? -10.938 6.066 4.43 1 96.25 71 LYS B O 1
ATOM 1618 N N . GLY B 1 72 ? -11.039 4.137 5.496 1 97.44 72 GLY B N 1
ATOM 1619 C CA . GLY B 1 72 ? -10.055 3.555 4.605 1 97.44 72 GLY B CA 1
ATOM 1620 C C . GLY B 1 72 ? -8.68 3.43 5.238 1 97.44 72 GLY B C 1
ATOM 1621 O O . GLY B 1 72 ? -8.516 3.682 6.434 1 97.44 72 GLY B O 1
ATOM 1622 N N . ILE B 1 73 ? -7.754 2.861 4.43 1 98.75 73 ILE B N 1
ATOM 1623 C CA . ILE B 1 73 ? -6.391 2.586 4.867 1 98.75 73 ILE B CA 1
ATOM 1624 C C . ILE B 1 73 ? -5.402 3.344 3.986 1 98.75 73 ILE B C 1
ATOM 1626 O O . ILE B 1 73 ? -5.48 3.277 2.758 1 98.75 73 ILE B O 1
ATOM 1630 N N . TYR B 1 74 ? -4.57 4.188 4.629 1 98.88 74 TYR B N 1
ATOM 1631 C CA . TYR B 1 74 ? -3.42 4.77 3.943 1 98.88 74 TYR B CA 1
ATOM 1632 C C . TYR B 1 74 ? -2.234 3.812 3.957 1 98.88 74 TYR B C 1
ATOM 1634 O O . TYR B 1 74 ? -1.965 3.164 4.973 1 98.88 74 TYR B O 1
ATOM 1642 N N . VAL B 1 75 ? -1.56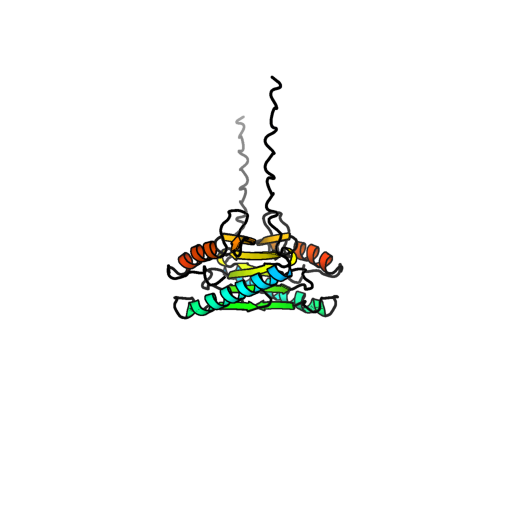3 3.709 2.828 1 98.94 75 VAL B N 1
ATOM 1643 C CA . VAL B 1 75 ? -0.295 2.99 2.756 1 98.94 75 VAL B CA 1
ATOM 1644 C C . VAL B 1 75 ? 0.778 3.893 2.152 1 98.94 75 VAL B C 1
ATOM 1646 O O . VAL B 1 75 ? 0.533 4.578 1.158 1 98.94 75 VAL B O 1
ATOM 1649 N N . ILE B 1 76 ? 1.894 4.039 2.77 1 98.94 76 ILE B N 1
ATOM 1650 C CA . ILE B 1 76 ? 3.076 4.73 2.27 1 98.94 76 ILE B CA 1
ATOM 1651 C C . ILE B 1 76 ? 4.289 3.807 2.357 1 98.94 76 ILE B C 1
ATOM 1653 O O . ILE B 1 76 ? 4.574 3.246 3.418 1 98.94 76 ILE B O 1
ATOM 1657 N N . ASN B 1 77 ? 4.984 3.635 1.246 1 98.88 77 ASN B N 1
ATOM 1658 C CA . ASN B 1 77 ? 6.07 2.664 1.294 1 98.88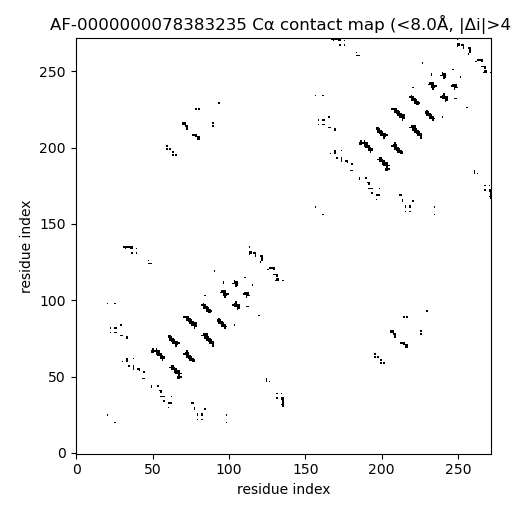 77 ASN B CA 1
ATOM 1659 C C . ASN B 1 77 ? 7.215 3.057 0.361 1 98.88 77 ASN B C 1
ATOM 1661 O O . ASN B 1 77 ? 7.016 3.826 -0.581 1 98.88 77 ASN B O 1
ATOM 1665 N N . LYS B 1 78 ? 8.344 2.631 0.737 1 98.5 78 LYS B N 1
ATOM 1666 C CA . LYS B 1 78 ? 9.484 2.84 -0.158 1 98.5 78 LYS B CA 1
ATOM 1667 C C . LYS B 1 78 ? 9.484 1.816 -1.289 1 98.5 78 LYS B C 1
ATOM 1669 O O . LYS B 1 78 ? 9.133 0.653 -1.082 1 98.5 78 LYS B O 1
ATOM 1674 N N . GLN B 1 79 ? 9.867 2.279 -2.467 1 98.12 79 GLN B N 1
ATOM 1675 C CA . GLN B 1 79 ? 10.086 1.427 -3.631 1 98.12 79 GLN B CA 1
ATOM 1676 C C . GLN B 1 79 ? 11.484 1.621 -4.203 1 98.12 79 GLN B C 1
ATOM 1678 O O . GLN B 1 79 ? 11.688 2.43 -5.113 1 98.12 79 GLN B O 1
ATOM 1683 N N . THR B 1 80 ? 12.383 0.807 -3.732 1 97.31 80 THR B N 1
ATOM 1684 C CA . THR B 1 80 ? 13.805 0.957 -3.99 1 97.31 80 THR B CA 1
ATOM 1685 C C . THR B 1 80 ? 14.102 0.835 -5.48 1 97.31 80 THR B C 1
ATOM 1687 O O . THR B 1 80 ? 14.891 1.613 -6.031 1 97.31 80 THR B O 1
ATOM 1690 N N . PRO B 1 81 ? 13.523 -0.105 -6.242 1 96.56 81 PRO B N 1
ATOM 1691 C CA . PRO B 1 81 ? 13.898 -0.222 -7.652 1 96.56 81 PRO B CA 1
ATOM 1692 C C . PRO B 1 81 ? 13.695 1.079 -8.43 1 96.56 81 PRO B C 1
ATOM 1694 O O . PRO B 1 81 ? 14.438 1.358 -9.375 1 96.56 81 PRO B O 1
ATOM 1697 N N . ASN B 1 82 ? 12.695 1.848 -7.973 1 95.94 82 ASN B N 1
ATOM 1698 C CA . ASN B 1 82 ? 12.383 3.094 -8.664 1 95.94 82 ASN B CA 1
ATOM 1699 C C . ASN B 1 82 ? 12.898 4.305 -7.895 1 95.94 82 ASN B C 1
ATOM 1701 O O . ASN B 1 82 ? 12.719 5.445 -8.328 1 95.94 82 ASN B O 1
ATOM 1705 N N . ARG B 1 83 ? 13.492 4.02 -6.762 1 97.44 83 ARG B N 1
ATOM 1706 C CA . ARG B 1 83 ? 13.93 5.066 -5.848 1 97.44 83 ARG B CA 1
ATOM 1707 C C . ARG B 1 83 ? 12.805 6.055 -5.566 1 97.44 83 ARG B C 1
ATOM 1709 O O . ARG B 1 83 ? 13.008 7.27 -5.637 1 97.44 83 ARG B O 1
ATOM 1716 N N . GLN B 1 84 ? 11.664 5.543 -5.25 1 98.5 84 GLN B N 1
ATOM 1717 C CA . GLN B 1 84 ? 10.469 6.348 -5.02 1 98.5 84 GLN B CA 1
ATOM 1718 C C . GLN B 1 84 ? 9.797 5.965 -3.703 1 98.5 84 GLN B C 1
ATOM 1720 O O . GLN B 1 84 ? 10.07 4.898 -3.146 1 98.5 84 GLN B O 1
ATOM 1725 N N . ILE B 1 85 ? 8.953 6.895 -3.256 1 98.88 85 ILE B N 1
ATOM 1726 C CA . ILE B 1 85 ? 7.938 6.605 -2.25 1 98.88 85 ILE B CA 1
ATOM 1727 C C . ILE B 1 85 ? 6.559 6.559 -2.906 1 98.88 85 ILE B C 1
ATOM 1729 O O . ILE B 1 85 ? 6.238 7.395 -3.754 1 98.88 85 ILE B O 1
ATOM 1733 N N . TRP B 1 86 ? 5.859 5.516 -2.557 1 98.94 86 TRP B N 1
ATOM 1734 C CA . TRP B 1 86 ? 4.512 5.355 -3.094 1 98.94 86 TRP B CA 1
ATOM 1735 C C . TRP B 1 86 ? 3.465 5.59 -2.012 1 98.94 86 TRP B C 1
ATOM 1737 O O . TRP B 1 86 ? 3.705 5.305 -0.835 1 98.94 86 TRP B O 1
ATOM 1747 N N . LEU B 1 87 ? 2.416 6.188 -2.418 1 98.94 87 LEU B N 1
ATOM 1748 C CA . LEU B 1 87 ? 1.276 6.445 -1.544 1 98.94 87 LEU B CA 1
ATOM 1749 C C . LEU B 1 87 ? 0.004 5.824 -2.111 1 98.94 87 LEU B C 1
ATOM 1751 O O . LEU B 1 87 ? -0.254 5.914 -3.314 1 98.94 87 LEU B O 1
ATOM 1755 N N . SER B 1 88 ? -0.691 5.121 -1.24 1 98.75 88 SER B N 1
ATOM 1756 C CA . SER B 1 88 ? -2.086 4.781 -1.498 1 98.75 88 SER B CA 1
ATOM 1757 C C . SER B 1 88 ? -3.021 5.527 -0.555 1 98.75 88 SER B C 1
ATOM 1759 O O . SER B 1 88 ? -3.021 5.281 0.653 1 98.75 88 SER B O 1
ATOM 1761 N N . SER B 1 89 ? -3.758 6.43 -1.111 1 98.88 89 SER B N 1
ATOM 1762 C CA . SER B 1 89 ? -4.699 7.254 -0.362 1 98.88 89 SER B CA 1
ATOM 1763 C C . SER B 1 89 ? -6.145 6.879 -0.684 1 98.88 89 SER B C 1
ATOM 1765 O O . SER B 1 89 ? -6.531 6.82 -1.853 1 98.88 89 SER B O 1
ATOM 1767 N N . PRO B 1 90 ? -6.93 6.652 0.364 1 98.5 90 PRO B N 1
ATOM 1768 C CA . PRO B 1 90 ? -8.336 6.379 0.081 1 98.5 90 PRO B CA 1
ATOM 1769 C C . PRO B 1 90 ? -9.07 7.586 -0.506 1 98.5 90 PRO B C 1
ATOM 1771 O O . PRO B 1 90 ? -10.172 7.445 -1.047 1 98.5 90 PRO B O 1
ATOM 1774 N N . LEU B 1 91 ? -8.484 8.766 -0.4 1 98.44 91 LEU B N 1
ATOM 1775 C CA . LEU B 1 91 ? -9.164 9.977 -0.847 1 98.44 91 LEU B CA 1
ATOM 1776 C C . LEU B 1 91 ? -8.742 10.344 -2.266 1 98.44 91 LEU B C 1
ATOM 1778 O O . LEU B 1 91 ? -9.57 10.758 -3.076 1 98.44 91 LEU B O 1
ATOM 1782 N N . SER B 1 92 ? -7.449 10.172 -2.592 1 98.25 92 SER B N 1
ATOM 1783 C CA . SER B 1 92 ? -7.02 10.719 -3.875 1 98.25 92 SER B CA 1
ATOM 1784 C C . SER B 1 92 ? -6.34 9.656 -4.727 1 98.25 92 SER B C 1
ATOM 1786 O O . SER B 1 92 ? -5.895 9.93 -5.844 1 98.25 92 SER B O 1
ATOM 1788 N N . GLY B 1 93 ? -6.297 8.438 -4.219 1 98.06 93 GLY B N 1
ATOM 1789 C CA . GLY B 1 93 ? -5.77 7.344 -5.02 1 98.06 93 GLY B CA 1
ATOM 1790 C C . GLY B 1 93 ? -4.258 7.219 -4.941 1 98.06 93 GLY B C 1
ATOM 1791 O O . GLY B 1 93 ? -3.621 7.855 -4.098 1 98.06 93 GLY B O 1
ATOM 1792 N N . PRO B 1 94 ? -3.721 6.352 -5.809 1 98.5 94 PRO B N 1
ATOM 1793 C CA . PRO B 1 94 ? -2.281 6.082 -5.766 1 98.5 94 PRO B CA 1
ATOM 1794 C C . PRO B 1 94 ? -1.45 7.215 -6.359 1 98.5 94 PRO B C 1
ATOM 1796 O O . PRO B 1 94 ? -1.878 7.863 -7.32 1 98.5 94 PRO B O 1
ATOM 1799 N N . LYS B 1 95 ? -0.277 7.453 -5.719 1 98.69 95 LYS B N 1
ATOM 1800 C CA . LYS B 1 95 ? 0.702 8.422 -6.207 1 98.69 95 LYS B CA 1
ATOM 1801 C C . LYS B 1 95 ? 2.127 7.957 -5.914 1 98.69 95 LYS B C 1
ATOM 1803 O O . LYS B 1 95 ? 2.344 7.113 -5.043 1 98.69 95 LYS B O 1
ATOM 1808 N N . ARG B 1 96 ? 3.006 8.461 -6.723 1 98.75 96 ARG B N 1
ATOM 1809 C CA . ARG B 1 96 ? 4.422 8.164 -6.531 1 98.75 96 ARG B CA 1
ATOM 1810 C C . ARG B 1 96 ? 5.246 9.445 -6.457 1 98.75 96 ARG B C 1
ATOM 1812 O O . ARG B 1 96 ? 4.988 10.391 -7.195 1 98.75 96 ARG B O 1
ATOM 1819 N N . TYR B 1 97 ? 6.27 9.391 -5.605 1 98.75 97 TYR B N 1
ATOM 1820 C CA . TYR B 1 97 ? 7.02 10.602 -5.289 1 98.75 97 TYR B CA 1
ATOM 1821 C C . TYR B 1 97 ? 8.516 10.383 -5.5 1 98.75 97 TYR B C 1
ATOM 1823 O O . TYR B 1 97 ? 9.078 9.391 -5.035 1 98.75 97 TYR B O 1
ATOM 1831 N N . ASP B 1 98 ? 9.109 11.383 -6.133 1 98.44 98 ASP B N 1
ATOM 1832 C CA . ASP B 1 98 ? 10.562 11.43 -6.305 1 98.44 98 ASP B CA 1
ATOM 1833 C C . ASP B 1 98 ? 11.195 12.422 -5.328 1 98.44 98 ASP B C 1
ATOM 1835 O O . ASP B 1 98 ? 10.586 13.43 -4.973 1 98.44 98 ASP B O 1
ATOM 1839 N N . LEU B 1 99 ? 12.414 12.008 -4.914 1 98 99 LEU B N 1
ATOM 1840 C CA . LEU B 1 99 ? 13.164 12.938 -4.082 1 98 99 LEU B CA 1
ATOM 1841 C C . LEU B 1 99 ? 13.773 14.055 -4.922 1 98 99 LEU B C 1
ATOM 1843 O O . LEU B 1 99 ? 14.656 13.805 -5.75 1 98 99 LEU B O 1
ATOM 1847 N N . VAL B 1 100 ? 13.273 15.266 -4.77 1 96.19 100 VAL B N 1
ATOM 1848 C CA . VAL B 1 100 ? 13.734 16.453 -5.492 1 96.19 100 VAL B CA 1
ATOM 1849 C C . VAL B 1 100 ? 14.078 17.562 -4.5 1 96.19 100 VAL B C 1
ATOM 1851 O O . VAL B 1 100 ? 13.195 18.062 -3.803 1 96.19 100 VAL B O 1
ATOM 1854 N N . ASP B 1 101 ? 15.344 17.891 -4.402 1 93.75 101 ASP B N 1
ATOM 1855 C CA . ASP B 1 101 ? 15.812 18.953 -3.521 1 93.75 101 ASP B CA 1
ATOM 1856 C C . ASP B 1 101 ? 15.336 18.734 -2.088 1 93.75 101 ASP B C 1
ATOM 1858 O O . ASP B 1 101 ? 14.781 19.641 -1.464 1 93.75 101 ASP B O 1
ATOM 1862 N N . GLY B 1 102 ? 15.375 17.547 -1.676 1 94.81 102 GLY B N 1
ATOM 1863 C CA . GLY B 1 102 ? 15.109 17.219 -0.286 1 94.81 102 GLY B CA 1
ATOM 1864 C C . GLY B 1 102 ? 13.633 17.031 0.008 1 94.81 102 GLY B C 1
ATOM 1865 O O . GLY B 1 102 ? 13.242 16.828 1.16 1 94.81 102 GLY B O 1
ATOM 1866 N N . LYS B 1 103 ? 12.836 17.109 -1.039 1 97.5 103 LYS B N 1
ATOM 1867 C CA . LYS B 1 103 ? 11.398 16.938 -0.871 1 97.5 103 LYS B CA 1
ATOM 1868 C C . LYS B 1 103 ? 10.867 15.805 -1.737 1 97.5 103 LYS B C 1
ATOM 1870 O O . LYS B 1 103 ? 11.445 15.5 -2.787 1 97.5 103 LYS B O 1
ATOM 1875 N N . TRP B 1 104 ? 9.867 15.156 -1.217 1 98.62 104 TRP B N 1
ATOM 1876 C CA . TRP B 1 104 ? 9.18 14.148 -2.012 1 98.62 104 TRP B CA 1
ATOM 1877 C C . TRP B 1 104 ? 8.109 14.773 -2.896 1 98.62 104 TRP B C 1
ATOM 1879 O O . TRP B 1 104 ? 7.078 15.234 -2.4 1 98.62 104 TRP B O 1
ATOM 1889 N N . ILE B 1 105 ? 8.367 14.703 -4.242 1 98.75 105 ILE B N 1
ATOM 1890 C CA . ILE B 1 105 ? 7.539 15.461 -5.172 1 98.75 105 ILE B CA 1
ATOM 1891 C C . ILE B 1 105 ? 6.836 14.508 -6.133 1 98.75 105 ILE B C 1
ATOM 1893 O O . ILE B 1 105 ? 7.457 13.594 -6.684 1 98.75 105 ILE B O 1
ATOM 1897 N N . TYR B 1 106 ? 5.492 14.688 -6.234 1 98.75 106 TYR B N 1
ATOM 1898 C CA . TYR B 1 106 ? 4.73 14.008 -7.277 1 98.75 106 TYR B CA 1
ATOM 1899 C C . TYR B 1 106 ? 4.922 14.688 -8.625 1 98.75 106 TYR B C 1
ATOM 1901 O O . TYR B 1 106 ? 4.473 15.82 -8.828 1 98.75 106 TYR B O 1
ATOM 1909 N N . SER B 1 107 ? 5.516 13.969 -9.492 1 95.88 107 SER B N 1
ATOM 1910 C CA . SER B 1 107 ? 5.934 14.594 -10.734 1 95.88 107 SER B CA 1
ATOM 1911 C C . SER B 1 107 ? 4.734 14.984 -11.586 1 95.88 107 SER B C 1
ATOM 1913 O O . SER B 1 107 ? 4.824 15.906 -12.406 1 95.88 107 SER B O 1
ATOM 1915 N N . HIS B 1 108 ? 3.643 14.281 -11.375 1 97.5 108 HIS B N 1
ATOM 1916 C CA . HIS B 1 108 ? 2.465 14.508 -12.203 1 97.5 108 HIS B CA 1
ATOM 1917 C C . HIS B 1 108 ? 1.942 15.938 -12.039 1 97.5 108 HIS B C 1
ATOM 1919 O O . HIS B 1 108 ? 1.56 16.578 -13.016 1 97.5 108 HIS B O 1
ATOM 1925 N N . ASP B 1 109 ? 1.972 16.453 -10.805 1 98.12 109 ASP B N 1
ATOM 1926 C CA . ASP B 1 109 ? 1.369 17.766 -10.625 1 98.12 109 ASP B CA 1
ATOM 1927 C C . ASP B 1 109 ? 2.27 18.672 -9.797 1 98.12 109 ASP B C 1
ATOM 1929 O O . ASP B 1 109 ? 1.921 19.828 -9.523 1 98.12 109 ASP B O 1
ATOM 1933 N N . GLY B 1 110 ? 3.34 18.156 -9.289 1 98.06 110 GLY B N 1
ATOM 1934 C CA . GLY B 1 110 ? 4.309 18.953 -8.555 1 98.06 110 GLY B CA 1
ATOM 1935 C C . GLY B 1 110 ? 3.979 19.094 -7.082 1 98.06 110 GLY B C 1
ATOM 1936 O O . GLY B 1 110 ? 4.691 19.781 -6.344 1 98.06 110 GLY B O 1
ATOM 1937 N N . VAL B 1 111 ? 2.898 18.453 -6.629 1 98.69 111 VAL B N 1
ATOM 1938 C CA . VAL B 1 111 ? 2.48 18.547 -5.234 1 98.69 111 VAL B CA 1
ATOM 1939 C C . VAL B 1 111 ? 3.346 17.641 -4.371 1 98.69 111 VAL B C 1
ATOM 1941 O O . VAL B 1 111 ? 3.594 16.484 -4.73 1 98.69 111 VAL B O 1
ATOM 1944 N N . SER B 1 112 ? 3.816 18.188 -3.256 1 98.81 112 SER B N 1
ATOM 1945 C CA . SER B 1 112 ? 4.668 17.391 -2.373 1 98.81 112 SER B CA 1
ATOM 1946 C C . SER B 1 112 ? 3.84 16.453 -1.504 1 98.81 112 SER B C 1
ATOM 1948 O O . SER B 1 112 ? 2.65 16.688 -1.279 1 98.81 112 SER B O 1
ATOM 1950 N N . LEU B 1 113 ? 4.48 15.414 -1.023 1 98.94 113 LEU B N 1
ATOM 1951 C CA . LEU B 1 113 ? 3.826 14.438 -0.161 1 98.94 113 LEU B CA 1
ATOM 1952 C C . LEU B 1 113 ? 3.268 15.109 1.092 1 98.94 113 LEU B C 1
ATOM 1954 O O . LEU B 1 113 ? 2.119 14.867 1.47 1 98.94 113 LEU B O 1
ATOM 1958 N N . ASP B 1 114 ? 4.066 15.953 1.767 1 98.88 114 ASP B N 1
ATOM 1959 C CA . ASP B 1 114 ? 3.598 16.609 2.98 1 98.88 114 ASP B CA 1
ATOM 1960 C C . ASP B 1 114 ? 2.383 17.5 2.693 1 98.88 114 ASP B C 1
ATOM 1962 O O . ASP B 1 114 ? 1.434 17.531 3.479 1 98.88 114 ASP B O 1
ATOM 1966 N N . SER B 1 115 ? 2.412 18.172 1.527 1 98.81 115 SER B N 1
ATOM 1967 C CA . SER B 1 115 ? 1.299 19.047 1.166 1 98.81 115 SER B CA 1
ATOM 1968 C C . SER B 1 115 ? 0.013 18.25 0.971 1 98.81 115 SER B C 1
ATOM 1970 O O . SER B 1 115 ? -1.05 18.656 1.45 1 98.81 115 SER B O 1
ATOM 1972 N N . LEU B 1 116 ? 0.115 17.172 0.277 1 98.94 116 LEU B N 1
ATOM 1973 C CA . LEU B 1 116 ? -1.069 16.344 0.07 1 98.94 116 LEU B CA 1
ATOM 1974 C C . LEU B 1 116 ? -1.595 15.805 1.396 1 98.94 116 LEU B C 1
ATOM 1976 O O . LEU B 1 116 ? -2.797 15.859 1.663 1 98.94 116 LEU B O 1
ATOM 1980 N N . LEU B 1 117 ? -0.706 15.227 2.219 1 98.88 117 LEU B N 1
ATOM 1981 C CA . LEU B 1 117 ? -1.112 14.664 3.5 1 98.88 117 LEU B CA 1
ATOM 1982 C C . LEU B 1 117 ? -1.746 15.727 4.387 1 98.88 117 LEU B C 1
ATOM 1984 O O . LEU B 1 117 ? -2.742 15.469 5.066 1 98.88 117 LEU B O 1
ATOM 1988 N N . ASN B 1 118 ? -1.141 16.906 4.348 1 98.94 118 ASN B N 1
ATOM 1989 C CA . ASN B 1 118 ? -1.745 18 5.094 1 98.94 118 ASN B CA 1
ATOM 1990 C C . ASN B 1 118 ? -3.184 18.25 4.652 1 98.94 118 ASN B C 1
ATOM 1992 O O . ASN B 1 118 ? -4.09 18.312 5.484 1 98.94 118 ASN B O 1
ATOM 1996 N N . SER B 1 119 ? -3.367 18.391 3.402 1 98.81 119 SER B N 1
ATOM 1997 C CA . SER B 1 119 ? -4.695 18.688 2.871 1 98.81 119 SER B CA 1
ATOM 1998 C C . SER B 1 119 ? -5.688 17.578 3.242 1 98.81 119 SER B C 1
ATOM 2000 O O . SER B 1 119 ? -6.777 17.875 3.744 1 98.81 119 SER B O 1
ATOM 2002 N N . GLU B 1 120 ? -5.348 16.328 3.092 1 98.81 120 GLU B N 1
ATOM 2003 C CA . GLU B 1 120 ? -6.262 15.203 3.297 1 98.81 120 GLU B CA 1
ATOM 2004 C C . GLU B 1 120 ? -6.535 14.977 4.781 1 98.81 120 GLU B C 1
ATOM 2006 O O . GLU B 1 120 ? -7.684 14.805 5.188 1 98.81 120 GLU B O 1
ATOM 2011 N N . PHE B 1 121 ? -5.52 15.062 5.641 1 98.81 121 PHE B N 1
ATOM 2012 C CA . PHE B 1 121 ? -5.695 14.719 7.051 1 98.81 121 PHE B CA 1
ATOM 2013 C C . PHE B 1 121 ? -6.375 15.859 7.797 1 98.81 121 PHE B C 1
ATOM 2015 O O . PHE B 1 121 ? -7.129 15.625 8.742 1 98.81 121 PHE B O 1
ATOM 2022 N N . ARG B 1 122 ? -6.102 17.094 7.367 1 98.75 122 ARG B N 1
ATOM 2023 C CA . ARG B 1 122 ? -6.848 18.188 7.973 1 98.75 122 ARG B CA 1
ATOM 2024 C C . ARG B 1 122 ? -8.344 18.062 7.695 1 98.75 122 ARG B C 1
ATOM 2026 O O . ARG B 1 122 ? -9.164 18.344 8.57 1 98.75 122 ARG B O 1
ATOM 2033 N N . LYS B 1 123 ? -8.617 17.656 6.527 1 97.94 123 LYS B N 1
ATOM 2034 C CA . LYS B 1 123 ? -10.016 17.422 6.18 1 97.94 123 LYS B CA 1
ATOM 2035 C C . LYS B 1 123 ? -10.594 16.25 6.961 1 97.94 123 LYS B C 1
ATOM 2037 O O . LYS B 1 123 ? -11.688 16.344 7.52 1 97.94 123 LYS B O 1
ATOM 2042 N N . LEU B 1 124 ? -9.898 15.172 7.082 1 97.5 124 LEU B N 1
ATOM 2043 C CA . LEU B 1 124 ? -10.352 13.945 7.727 1 97.5 124 LEU B CA 1
ATOM 2044 C C . LEU B 1 124 ? -10.617 14.172 9.211 1 97.5 124 LEU B C 1
ATOM 2046 O O . LEU B 1 124 ? -11.578 13.641 9.766 1 97.5 124 LEU B O 1
ATOM 2050 N N . PHE B 1 125 ? -9.773 15.008 9.797 1 97.75 125 PHE B N 1
ATOM 2051 C CA . PHE B 1 125 ? -9.828 15.117 11.25 1 97.75 125 PHE B CA 1
ATOM 2052 C C . PHE B 1 125 ? -10.391 16.469 11.672 1 97.75 125 PHE B C 1
ATOM 2054 O O . PHE B 1 125 ? -10.633 16.703 12.859 1 97.75 125 PHE B O 1
ATOM 2061 N N . GLY B 1 126 ? -10.586 17.328 10.711 1 97.56 126 GLY B N 1
ATOM 2062 C CA . GLY B 1 126 ? -11.141 18.641 11.008 1 97.56 126 GLY B CA 1
ATOM 2063 C C . GLY B 1 126 ? -10.234 19.484 11.875 1 97.56 126 GLY B C 1
ATOM 2064 O O . GLY B 1 126 ? -10.703 20.203 12.766 1 97.56 126 GLY B O 1
ATOM 2065 N N . SER B 1 127 ? -8.961 19.344 11.703 1 98 127 SER B N 1
ATOM 2066 C CA . SER B 1 127 ? -8.023 20.078 12.547 1 98 127 SER B CA 1
ATOM 2067 C C . SER B 1 127 ? -6.922 20.734 11.703 1 98 127 SER B C 1
ATOM 2069 O O . SER B 1 127 ? -6.113 20.031 11.094 1 98 127 SER B O 1
ATOM 2071 N N . GLY B 1 128 ? -6.832 22 11.703 1 97.56 128 GLY B N 1
ATOM 2072 C CA . GLY B 1 128 ? -5.793 22.75 11.008 1 97.56 128 GLY B CA 1
ATOM 2073 C C . GLY B 1 128 ? -4.445 22.672 11.695 1 97.56 128 GLY B C 1
ATOM 2074 O O . GLY B 1 128 ? -3.445 23.172 11.172 1 97.56 128 GLY B O 1
ATOM 2075 N N . LYS B 1 129 ? -4.422 22 12.859 1 98.31 129 LYS B N 1
ATOM 2076 C CA . LYS B 1 129 ? -3.174 21.875 13.609 1 98.31 129 LYS B CA 1
ATOM 2077 C C . LYS B 1 129 ? -2.271 20.812 12.992 1 98.31 129 LYS B C 1
ATOM 2079 O O . LYS B 1 129 ? -1.067 20.781 13.258 1 98.31 129 LYS B O 1
ATOM 2084 N N . ILE B 1 130 ? -2.885 19.969 12.227 1 98.81 130 ILE B N 1
ATOM 2085 C CA . ILE B 1 130 ? -2.123 18.906 11.57 1 98.81 130 ILE B CA 1
ATOM 2086 C C . ILE B 1 130 ? -1.139 19.516 10.578 1 98.81 130 ILE B C 1
ATOM 2088 O O . ILE B 1 130 ? -1.519 20.344 9.742 1 98.81 130 ILE B O 1
ATOM 2092 N N . ASP B 1 131 ? 0.157 19.188 10.719 1 98.88 131 ASP B N 1
ATOM 2093 C CA . ASP B 1 131 ? 1.184 19.688 9.805 1 98.88 131 ASP B CA 1
ATOM 2094 C C . ASP B 1 131 ? 2.303 18.656 9.625 1 98.88 131 ASP B C 1
ATOM 2096 O O . ASP B 1 131 ? 3.127 18.469 10.523 1 98.88 131 ASP B O 1
ATOM 2100 N N . PHE B 1 132 ? 2.348 18.094 8.461 1 98.88 132 PHE B N 1
ATOM 2101 C CA . PHE B 1 132 ? 3.32 17.047 8.18 1 98.88 132 PHE B CA 1
ATOM 2102 C C . PHE B 1 132 ? 4.652 17.641 7.742 1 98.88 132 PHE B C 1
ATOM 2104 O O . PHE B 1 132 ? 5.645 16.922 7.598 1 98.88 132 PHE B O 1
ATOM 2111 N N . SER B 1 133 ? 4.805 18.906 7.559 1 98.12 133 SER B N 1
ATOM 2112 C CA . SER B 1 133 ? 5.93 19.562 6.902 1 98.12 133 SER B CA 1
ATOM 2113 C C . SER B 1 133 ? 7.242 19.266 7.621 1 98.12 133 SER B C 1
ATOM 2115 O O . SER B 1 133 ? 8.281 19.078 6.984 1 98.12 133 SER B O 1
ATOM 2117 N N . ASP B 1 134 ? 7.164 19.172 8.906 1 97.06 134 ASP B N 1
ATOM 2118 C CA . ASP B 1 134 ? 8.383 18.922 9.672 1 97.06 134 ASP B CA 1
ATOM 2119 C C . ASP B 1 134 ? 8.477 17.469 10.109 1 97.06 134 ASP B C 1
ATOM 2121 O O . ASP B 1 134 ? 9.258 17.125 11 1 97.06 134 ASP B O 1
ATOM 2125 N N . HIS B 1 135 ? 7.66 16.609 9.562 1 98.19 135 HIS B N 1
ATOM 2126 C CA . HIS B 1 135 ? 7.605 15.227 10.008 1 98.19 135 HIS B CA 1
ATOM 2127 C C . HIS B 1 135 ? 7.836 14.266 8.844 1 98.19 135 HIS B C 1
ATOM 2129 O O . HIS B 1 135 ? 7.363 13.125 8.867 1 98.19 135 HIS B O 1
ATOM 2135 N N . ILE B 1 136 ? 8.484 14.742 7.781 1 96.31 136 ILE B N 1
ATOM 2136 C CA . ILE B 1 136 ? 8.859 13.898 6.648 1 96.31 136 ILE B CA 1
ATOM 2137 C C . ILE B 1 136 ? 10.359 14.008 6.402 1 96.31 136 ILE B C 1
ATOM 2139 O O . ILE B 1 136 ? 10.953 15.078 6.57 1 96.31 136 ILE B O 1
#

Nearest PDB structures (foldseek):
  3t3k-assembly1_A  TM=9.764E-01  e=2.640E-12  Homo sapiens
  3t3j-assembly1_A  TM=9.742E-01  e=3.564E-12  Homo sapiens
  8pk8-assembly1_E  TM=9.729E-01  e=4.813E-12  Homo sapiens
  3t3t-assembly4_D  TM=9.734E-01  e=9.895E-12  Homo sapiens
  3t3x-assembly2_B  TM=9.707E-01  e=1.185E-11  Homo sapiens

InterPro domains:
  IPR002908 Frataxin/CyaY [PF01491] (21-126)
  IPR002908 Frataxin/CyaY [PR00904] (21-39)
  IPR002908 Frataxin/CyaY [PR00904] (39-58)
  IPR002908 Frataxin/CyaY [PR00904] (61-76)
  IPR002908 Frataxin/CyaY [PR00904] (76-91)
  IPR002908 Frataxin/CyaY [PS50810] (21-130)
  IPR002908 Frataxin/CyaY [PTHR16821] (13-132)
  IPR002908 Frataxin/CyaY [SM01219] (21-133)
  IPR002908 Frataxin/CyaY [TIGR03421] (23-126)
  IPR017789 Frataxin [TIGR03422] (25-122)
  IPR020895 Frataxin conserved site [PS01344] (75-89)
  IPR036524 Frataxin/CyaY superfamily [G3DSA:3.30.920.10] (14-135)
  IPR036524 Frataxin/CyaY superfamily [SSF55387] (14-126)

pLDDT: mean 88.65, std 22.35, range [25.88, 98.94]

Organism: Toxocara canis (NCBI:txid6265)

Radius of gyration: 24.78 Å; Cα contacts (8 Å, |Δi|>4): 415; chains: 2; bounding box: 94×73×67 Å

Secondary structure (DSSP, 8-state):
----------------------HHHHHHHHHHHHHHHHHHHHTHHHHS---TT-EEEEETTEEEEE-STT--EEEEEEEGGGTEEEEEETTTEEEEEEEETTEEEETTT--BHHHHHHHHHHHHHT-TT---TT--/----------------------HHHHHHHHHHHHHHHHHHHHTHHHHS---TT-EEEEETTEEEEE-STT--EEEEEEEGGGTEEEEEETTTEEEEEEEETTEEEETTT--BHHHHHHHHHHHHHT-TT---TT--

Foldseek 3Di:
DPPPPPPPPPPPPPPPCLPADDLVRLVVLLVQLLVLVQVLLVCCVVPFPADPPWDWDDDPQKIWTDRDPPLDIWIWGADSVVSWIWIADPVPGIFIFHQGPSFTAGPVPGATPQRVCQVVVCVVGVDNVDGCPVRD/DPPPPPPPPPPPPPPPCLPADDLVRLVVLLVQLLVLVQVLLVCCVVPFDADPPWDWDDDPQKIWTDRDPPLDIWIWGADSVVSWIWIADPVPGIFIFHQDPSFTAGPVPGDTPQRVCQVVVCVVGVDNVDGCPVRD

Sequence (272 aa):
LVIEISFIGFGSNSCASTSLVSEAEYEKRANESLSNLSEYLDTFPEWLPCDNEFDVSYSMGVITANIGHGKGIYVINKQTPNRQIWLSSPLSGPKRYDLVDGKWIYSHDGVSLDSLLNSEFRKLFGSGKIDFSDHILVIEISFIGFGSNSCASTSLVSEAEYEKRANESLSNLSEYLDTFPEWLPCDNEFDVSYSMGVITANIGHGKGIYVINKQTPNRQIWLSSPLSGPKRYDLVDGKWIYSHDGVSLDSLLNSEFRKLFGSGKIDFSDHI